Protein AF-R1GQM4-F1 (afdb_monomer)

pLDDT: mean 72.22, std 26.51, range [24.42, 98.62]

Organism: Botryosphaeria parva (strain UCR-NP2) (NCBI:txid1287680)

Solvent-accessible surface area (backbone atoms only — not comparable to full-atom values): 19577 Å² total; per-residue (Å²): 130,85,81,72,46,29,23,36,36,40,43,43,37,25,52,45,23,59,50,38,51,54,52,40,49,73,73,59,28,43,80,68,30,36,36,31,66,39,71,55,63,84,90,75,61,77,98,76,75,74,99,62,80,80,60,66,91,52,91,77,51,56,46,70,62,45,87,55,46,73,54,46,30,69,76,55,72,33,57,68,46,76,34,52,49,47,60,44,83,70,74,84,57,58,75,77,80,81,85,86,71,94,72,85,84,76,90,82,80,81,92,74,80,88,71,85,75,84,68,75,81,77,75,88,75,79,86,84,83,90,82,89,82,86,90,82,87,92,80,92,89,86,85,84,90,84,89,79,88,84,84,85,82,91,86,87,81,81,91,78,85,88,81,89,72,83,81,82,78,85,70,95,57,56,39,36,67,61,36,50,53,66,44,51,51,54,50,39,72,78,38,75,75,53,44,26,37,35,37,31,45,37,78,52,50,44,52,46,44,51,53,40,52,53,21,61,78,68,71,30,46,67,41,56,84,34,48,48,49,64,78,37,89,91,52,44,84,68,44,68,39,50,54,37,38,70,52,52,39,36,21,27,26,74,46,66,68,35,99,58,54,60,78,87,51,52,71,36,45,55,35,38,70,71,45,43,54,50,38,44,56,22,23,76,74,72,42,65,87,52,30,67,77,23,72,76,53,34,39,42,36,38,52,80,49,52,67,72,79,67,84,129

Secondary structure (DSSP, 8-state):
-PPPPEEEEE--SSHHHHHHHHHHHHTT-EEEEEEEEEPPPGGGS-TTS-S--S----SSS--TTGGGTTHHHHHHT--EEEEE--SB-----SS--------PPP--------------PPP----------------------------------PPPPP----------PPBGGGGHHHHHHHHHHH-TT--EEE---SS-HHHHHHHHHHHHHHTPEEE-TTTTGGGSTT--TTHHHHHHHHTT-EEEEEEE-STT--GGGTTSBTTSHHHHHHHHHHHHHH--TTGGGTTTSSEEEEEEE-S-SS--

Mean predicted aligned error: 14.3 Å

InterPro domains:
  IPR002761 Diphthamide synthase domain [cd01994] (6-307)
  IPR014729 Rossmann-like alpha/beta/alpha sandwich fold [G3DSA:3.40.50.620] (1-228)
  IPR030662 Diphthine--ammonia ligase/Uncharacterised protein MJ0570 [PTHR12196] (6-307)
  IPR060003 Diphthamide synthase, N-terminal domain [PF01902] (175-220)

Foldseek 3Di:
DDDAAAEEQEDAQFDLSVVLLVLSVVVVHADAAYEYEEADDPVPDDPPPDPPPQDDPAPQHDHPPSVCVVVVCVQQVHYYFYFYQWFEAPDPDLADDDPDDDDDDDDDDDDDDPDPPPPARDAPPLPDDDDDDDDDDDDDDDDDDDDDDDDDDDDDDDDDDDDDDPPPPDDPTDHSLVRVQVRVVVVCVVVVRHAAYEGSDADRSPNQNSVVVSSVVVNHHYHDPNHVVCVGPVNDPPVSLLSCVSQPWFKFWDDADWPQDDPVRGRDRLSPPVNLVSQVVSCVVTNDPCSSVCNVVRTGIGTPDGDHSDDD

Structure (mmCIF, N/CA/C/O backbone):
data_AF-R1GQM4-F1
#
_entry.id   AF-R1GQM4-F1
#
loop_
_atom_site.group_PDB
_atom_site.id
_atom_site.type_symbol
_atom_site.label_atom_id
_atom_site.label_alt_id
_atom_site.label_comp_id
_atom_site.label_asym_id
_atom_site.label_entity_id
_atom_site.label_seq_id
_atom_site.pdbx_PDB_ins_code
_atom_site.Cartn_x
_atom_site.Cartn_y
_atom_site.Cartn_z
_atom_site.occupancy
_atom_site.B_iso_or_equiv
_atom_site.auth_seq_id
_atom_site.auth_comp_id
_atom_site.auth_asym_id
_atom_site.auth_atom_id
_atom_site.pdbx_PDB_model_num
ATOM 1 N N . MET A 1 1 ? 4.275 -11.910 23.546 1.00 46.44 1 MET A N 1
ATOM 2 C CA . MET A 1 1 ? 3.465 -12.021 22.315 1.00 46.44 1 MET A CA 1
ATOM 3 C C . MET A 1 1 ? 3.086 -10.612 21.907 1.00 46.44 1 MET A C 1
ATOM 5 O O . MET A 1 1 ? 2.692 -9.864 22.793 1.00 46.44 1 MET A O 1
ATOM 9 N N . SER A 1 2 ? 3.286 -10.228 20.644 1.00 62.12 2 SER A N 1
ATOM 10 C CA . SER A 1 2 ? 2.839 -8.911 20.165 1.00 62.12 2 SER A CA 1
ATOM 11 C C . SER A 1 2 ? 1.321 -8.816 20.320 1.00 62.12 2 SER A C 1
ATOM 13 O O . SER A 1 2 ? 0.624 -9.803 20.064 1.00 62.12 2 SER A O 1
ATOM 15 N N . SER A 1 3 ? 0.811 -7.685 20.804 1.00 85.56 3 SER A N 1
ATOM 16 C CA . SER A 1 3 ? -0.629 -7.472 20.901 1.00 85.56 3 SER A CA 1
ATOM 17 C C . SER A 1 3 ? -1.233 -7.449 19.499 1.00 85.56 3 SER A C 1
ATOM 19 O O . SER A 1 3 ? -0.690 -6.882 18.552 1.00 85.56 3 SER A O 1
ATOM 21 N N . LYS A 1 4 ? -2.376 -8.109 19.354 1.00 95.25 4 LYS A N 1
ATOM 22 C CA . LYS A 1 4 ? -3.125 -8.129 18.105 1.00 95.25 4 LYS A CA 1
ATOM 23 C C . LYS A 1 4 ? -3.715 -6.741 17.835 1.00 95.25 4 LYS A C 1
ATOM 25 O O . LYS A 1 4 ? -4.531 -6.268 18.621 1.00 95.25 4 LYS A O 1
ATOM 30 N N . LEU A 1 5 ? -3.309 -6.106 16.737 1.00 97.75 5 LEU A N 1
ATOM 31 C CA . LEU A 1 5 ? -3.829 -4.812 16.297 1.00 97.75 5 LEU A CA 1
ATOM 32 C C . LEU A 1 5 ? -5.073 -4.979 15.416 1.00 97.75 5 LEU A C 1
ATOM 34 O O . LEU A 1 5 ? -5.266 -6.023 14.785 1.00 97.75 5 LEU A O 1
ATOM 38 N N . GLN A 1 6 ? -5.899 -3.936 15.394 1.00 98.06 6 GLN A N 1
ATOM 39 C CA . GLN A 1 6 ? -7.052 -3.772 14.513 1.00 98.06 6 GLN A CA 1
ATOM 40 C C . GLN A 1 6 ? -6.702 -2.651 13.529 1.00 98.06 6 GLN A C 1
ATOM 42 O O . GLN A 1 6 ? -6.612 -1.480 13.902 1.00 98.06 6 GLN A O 1
ATOM 47 N N . VAL A 1 7 ? -6.411 -3.037 12.293 1.00 98.56 7 VAL A N 1
ATOM 48 C CA . VAL A 1 7 ? -5.658 -2.233 11.332 1.00 98.56 7 VAL A CA 1
ATOM 49 C C . VAL A 1 7 ? -6.581 -1.659 10.264 1.00 98.56 7 VAL A C 1
ATOM 51 O O . VAL A 1 7 ? -7.387 -2.376 9.672 1.00 98.56 7 VAL A O 1
ATOM 54 N N . ILE A 1 8 ? -6.418 -0.373 9.980 1.00 98.62 8 ILE A N 1
ATOM 55 C CA . ILE A 1 8 ? -6.959 0.293 8.797 1.00 98.62 8 ILE A CA 1
ATOM 56 C C . ILE A 1 8 ? -5.893 0.207 7.701 1.00 98.62 8 ILE A C 1
ATOM 58 O O . ILE A 1 8 ? -4.772 0.675 7.898 1.00 98.62 8 ILE A O 1
ATOM 62 N N . ALA A 1 9 ? -6.209 -0.390 6.555 1.00 97.75 9 ALA A N 1
ATOM 63 C CA . ALA A 1 9 ? -5.264 -0.476 5.446 1.00 97.75 9 ALA A CA 1
ATOM 64 C C . ALA A 1 9 ? -5.428 0.707 4.492 1.00 97.75 9 ALA A C 1
ATOM 66 O O . ALA A 1 9 ? -6.487 0.858 3.880 1.00 97.75 9 ALA A O 1
ATOM 67 N N . LEU A 1 10 ? -4.384 1.530 4.346 1.00 96.75 10 LEU A N 1
ATOM 68 C CA . LEU A 1 10 ? -4.332 2.538 3.290 1.00 96.75 10 LEU A CA 1
ATOM 69 C C . LEU A 1 10 ? -4.036 1.850 1.962 1.00 96.75 10 LEU A C 1
ATOM 71 O O . LEU A 1 10 ? -2.957 1.284 1.781 1.00 96.75 10 LEU A O 1
ATOM 75 N N . ILE A 1 11 ? -4.999 1.899 1.045 1.00 94.50 11 ILE A N 1
ATOM 76 C CA . ILE A 1 11 ? -4.901 1.258 -0.264 1.00 94.50 11 ILE A CA 1
ATOM 77 C C . ILE A 1 11 ? -4.883 2.277 -1.397 1.00 94.50 11 ILE A C 1
ATOM 79 O O . ILE A 1 11 ? -5.626 3.261 -1.386 1.00 94.50 11 ILE A O 1
ATOM 83 N N . SER A 1 12 ? -4.040 2.013 -2.393 1.00 91.69 12 SER A N 1
ATOM 84 C CA . SER A 1 12 ? -3.936 2.826 -3.607 1.00 91.69 12 SER A CA 1
ATOM 85 C C . SER A 1 12 ? -4.600 2.170 -4.815 1.00 91.69 12 SER A C 1
ATOM 87 O O . SER A 1 12 ? -5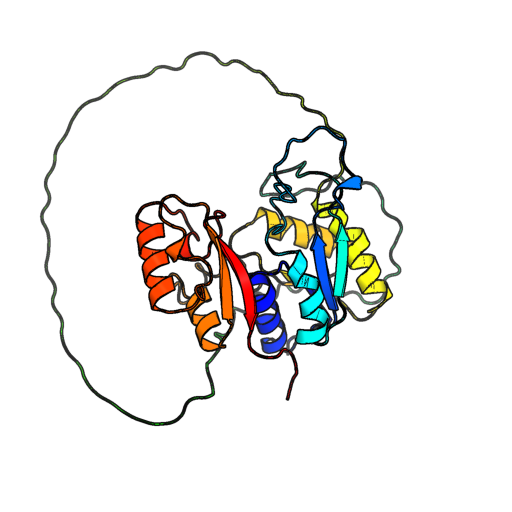.102 2.866 -5.688 1.00 91.69 12 SER A O 1
ATOM 89 N N . GLY A 1 13 ? -4.616 0.836 -4.883 1.00 89.94 13 GLY A N 1
ATOM 90 C CA . GLY A 1 13 ? -4.788 0.158 -6.171 1.00 89.9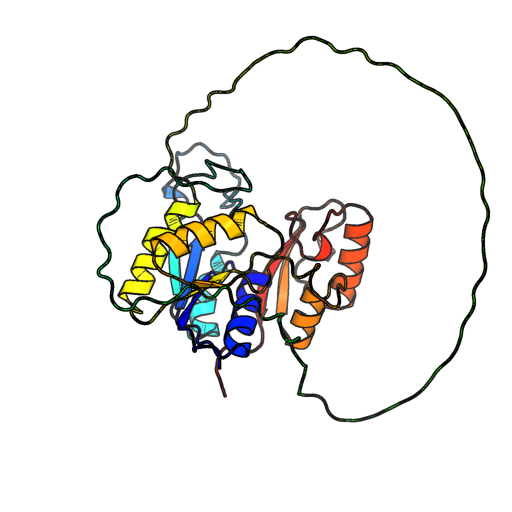4 13 GLY A CA 1
ATOM 91 C C . GLY A 1 13 ? -3.654 -0.791 -6.489 1.00 89.94 13 GLY A C 1
ATOM 92 O O . GLY A 1 13 ? -3.890 -1.886 -6.994 1.00 89.94 13 GLY A O 1
ATOM 93 N N . GLY A 1 14 ? -2.436 -0.355 -6.184 1.00 92.56 14 GLY A N 1
ATOM 94 C CA . GLY A 1 14 ? -1.213 -0.991 -6.639 1.00 92.56 14 GLY A CA 1
ATOM 95 C C . GLY A 1 14 ? -0.700 -2.115 -5.753 1.00 92.56 14 GLY A C 1
ATOM 96 O O . GLY A 1 14 ? -1.178 -2.356 -4.639 1.00 92.56 14 GLY A O 1
ATOM 97 N N . LYS A 1 15 ? 0.335 -2.779 -6.276 1.00 93.62 15 LYS A N 1
ATOM 98 C CA . LYS A 1 15 ? 0.981 -3.962 -5.700 1.00 93.62 15 LYS A CA 1
ATOM 99 C C . LYS A 1 15 ? 1.357 -3.792 -4.225 1.00 93.62 15 LYS A C 1
ATOM 101 O O . LYS A 1 15 ? 1.175 -4.724 -3.448 1.00 93.62 15 LYS A O 1
ATOM 106 N N . ASP A 1 16 ? 1.861 -2.629 -3.824 1.00 94.06 16 ASP A N 1
ATOM 107 C CA . ASP A 1 16 ? 2.495 -2.465 -2.511 1.00 94.06 16 ASP A CA 1
ATOM 108 C C . ASP A 1 16 ? 1.464 -2.323 -1.406 1.00 94.06 16 ASP A C 1
ATOM 110 O O . ASP A 1 16 ? 1.560 -2.954 -0.354 1.00 94.06 16 ASP A O 1
ATOM 114 N N . SER A 1 17 ? 0.431 -1.526 -1.670 1.00 93.25 17 SER A N 1
ATOM 115 C CA . SER A 1 17 ? -0.621 -1.282 -0.693 1.00 93.25 17 SER A CA 1
ATOM 116 C C . SER A 1 17 ? -1.386 -2.565 -0.347 1.00 93.25 17 SER A C 1
ATOM 118 O O . SER A 1 17 ? -1.620 -2.831 0.833 1.00 93.25 17 SER A O 1
ATOM 120 N N . LEU A 1 18 ? -1.661 -3.428 -1.334 1.00 93.88 18 LEU A N 1
ATOM 121 C CA . LEU A 1 18 ? -2.278 -4.738 -1.102 1.00 93.88 18 LEU A CA 1
ATOM 122 C C . LEU A 1 18 ? -1.303 -5.737 -0.466 1.00 93.88 18 LEU A C 1
ATOM 124 O O . LEU A 1 18 ? -1.691 -6.475 0.438 1.00 93.88 18 LEU A O 1
ATOM 128 N N . PHE A 1 19 ? -0.024 -5.721 -0.841 1.00 95.19 19 PHE A N 1
ATOM 129 C CA . PHE A 1 19 ? 0.967 -6.588 -0.204 1.00 95.19 19 PHE A CA 1
ATOM 130 C C . PHE A 1 19 ? 1.177 -6.232 1.282 1.00 95.19 19 PHE A C 1
ATOM 132 O O . PHE A 1 19 ? 1.381 -7.116 2.117 1.00 95.19 19 PHE A O 1
ATOM 139 N N . SER A 1 20 ? 1.033 -4.952 1.656 1.00 95.25 20 SER A N 1
ATOM 140 C CA . SER A 1 20 ? 1.102 -4.503 3.056 1.00 95.25 20 SER A CA 1
ATOM 141 C C . SER A 1 20 ? 0.030 -5.155 3.950 1.00 95.25 20 SER A C 1
ATOM 143 O O . SER A 1 20 ? 0.314 -5.493 5.102 1.00 95.25 20 SER A O 1
ATOM 145 N N . ILE A 1 21 ? -1.162 -5.443 3.404 1.00 95.12 21 ILE A N 1
ATOM 146 C CA . ILE A 1 21 ? -2.243 -6.163 4.101 1.00 95.12 21 ILE A CA 1
ATOM 147 C C . ILE A 1 21 ? -1.783 -7.573 4.481 1.00 95.12 21 ILE A C 1
ATOM 149 O O . ILE A 1 21 ? -2.021 -8.028 5.603 1.00 95.12 21 ILE A O 1
ATOM 153 N N . LEU A 1 22 ? -1.070 -8.263 3.587 1.00 93.75 22 LEU A N 1
ATOM 154 C CA . LEU A 1 22 ? -0.563 -9.612 3.850 1.00 93.75 22 LEU A CA 1
ATOM 155 C C . LEU A 1 22 ? 0.456 -9.619 4.990 1.00 93.75 22 LEU A C 1
ATOM 157 O O . LEU A 1 22 ? 0.451 -10.531 5.821 1.00 93.75 22 LEU A O 1
ATOM 161 N N . HIS A 1 23 ? 1.278 -8.572 5.096 1.00 93.94 23 HIS A N 1
ATOM 162 C CA . HIS A 1 23 ? 2.162 -8.393 6.245 1.00 93.94 23 HIS A CA 1
ATOM 163 C C . HIS A 1 23 ? 1.385 -8.185 7.553 1.00 93.94 23 HIS A C 1
ATOM 165 O O . HIS A 1 23 ? 1.766 -8.777 8.566 1.00 93.94 23 HIS A O 1
ATOM 171 N N . CYS A 1 24 ? 0.284 -7.425 7.558 1.00 95.56 24 CYS A N 1
ATOM 172 C CA . CYS A 1 24 ? -0.579 -7.302 8.740 1.00 95.56 24 CYS A CA 1
ATOM 173 C C . CYS A 1 24 ? -1.130 -8.664 9.181 1.00 95.56 24 CYS A C 1
ATOM 175 O O . CYS A 1 24 ? -0.988 -9.041 10.347 1.00 95.56 24 CYS A O 1
ATOM 177 N N . LEU A 1 25 ? -1.706 -9.425 8.243 1.00 93.75 25 LEU A N 1
ATOM 178 C CA . LEU A 1 25 ? -2.296 -10.738 8.521 1.00 93.75 25 LEU A CA 1
ATOM 179 C C . LEU A 1 25 ? -1.256 -11.720 9.061 1.00 93.75 25 LEU A C 1
ATOM 181 O O . LEU A 1 25 ? -1.491 -12.408 10.057 1.00 93.75 25 LEU A O 1
ATOM 185 N N . LYS A 1 26 ? -0.074 -11.743 8.446 1.00 92.44 26 LYS A N 1
ATOM 186 C CA . LYS A 1 26 ? 1.027 -12.610 8.853 1.00 92.44 26 LYS A CA 1
ATOM 187 C C . LYS A 1 26 ? 1.573 -12.292 10.244 1.00 92.44 26 LYS A C 1
ATOM 189 O O . LYS A 1 26 ? 1.966 -13.204 10.967 1.00 92.44 26 LYS A O 1
ATOM 194 N N . ASN A 1 27 ? 1.584 -11.019 10.635 1.00 94.56 27 ASN A N 1
ATOM 195 C CA . ASN A 1 27 ? 1.964 -10.604 11.987 1.00 94.56 27 ASN A CA 1
ATOM 196 C C . ASN A 1 27 ? 0.830 -10.797 13.013 1.00 94.56 27 ASN A C 1
ATOM 198 O O . ASN A 1 27 ? 0.953 -10.396 14.170 1.00 94.56 27 ASN A O 1
ATOM 202 N N . GLY A 1 28 ? -0.264 -11.456 12.616 1.00 95.06 28 GLY A N 1
ATOM 203 C CA . GLY A 1 28 ? -1.367 -11.831 13.493 1.00 95.06 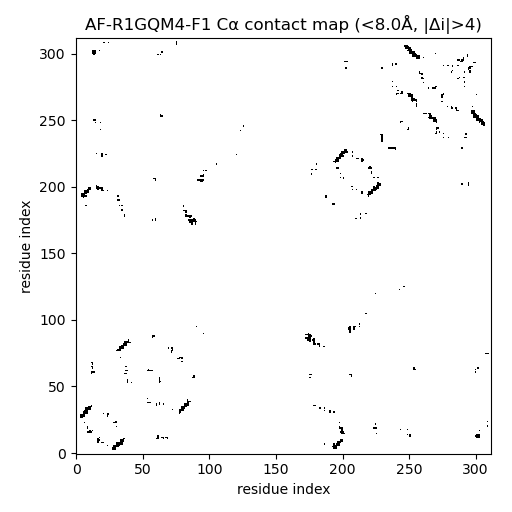28 GLY A CA 1
ATOM 204 C C . GLY A 1 28 ? -2.363 -10.706 13.757 1.00 95.06 28 GLY A C 1
ATOM 205 O O . GLY A 1 28 ? -3.250 -10.887 14.591 1.00 95.06 28 GLY A O 1
ATOM 206 N N . HIS A 1 29 ? -2.244 -9.571 13.070 1.00 96.56 29 HIS A N 1
ATOM 207 C CA . HIS A 1 29 ? -3.193 -8.464 13.157 1.00 96.56 29 HIS A CA 1
ATOM 208 C C . HIS A 1 29 ? -4.457 -8.763 12.335 1.00 96.56 29 HIS A C 1
ATOM 210 O O . HIS A 1 29 ? -4.456 -9.644 11.471 1.00 96.56 29 HIS A O 1
ATOM 216 N N . ASP A 1 30 ? -5.552 -8.061 12.624 1.00 96.25 30 ASP A N 1
ATOM 217 C CA . ASP A 1 30 ? -6.745 -8.085 11.773 1.00 96.25 30 ASP A CA 1
ATOM 218 C C . ASP A 1 30 ? -6.840 -6.768 11.016 1.00 96.25 30 ASP A C 1
ATOM 220 O O . ASP A 1 30 ? -6.697 -5.704 11.615 1.00 96.25 30 ASP A O 1
ATOM 224 N N . VAL A 1 31 ? -7.115 -6.834 9.717 1.00 97.31 31 VAL A N 1
ATOM 225 C CA . VAL A 1 31 ? -7.488 -5.651 8.940 1.00 97.31 31 VAL A CA 1
ATOM 226 C C . VAL A 1 31 ? -8.999 -5.497 9.035 1.00 97.31 31 VAL A C 1
ATOM 228 O O . VAL A 1 31 ? -9.727 -6.446 8.760 1.00 97.31 31 VAL A O 1
ATOM 231 N N . VAL A 1 32 ? -9.464 -4.329 9.478 1.00 97.69 32 VAL A N 1
ATOM 232 C CA . VAL A 1 32 ? -10.886 -4.078 9.775 1.00 97.69 32 VAL A CA 1
ATOM 233 C C . VAL A 1 32 ? -11.569 -3.181 8.752 1.00 97.69 32 VAL A C 1
ATOM 235 O O . VAL A 1 32 ? -12.792 -3.208 8.648 1.00 97.69 32 VAL A O 1
ATOM 238 N N . ALA A 1 33 ? -10.793 -2.393 8.010 1.00 98.31 33 ALA A N 1
ATOM 239 C CA . ALA A 1 33 ? -11.291 -1.464 7.007 1.00 98.31 33 ALA A CA 1
ATOM 240 C C . ALA A 1 33 ? -10.207 -1.137 5.977 1.00 98.31 33 ALA A C 1
ATOM 242 O O . ALA A 1 33 ? -9.011 -1.150 6.283 1.00 98.31 33 ALA A O 1
ATOM 243 N N . LEU A 1 34 ? -10.653 -0.792 4.774 1.00 98.00 34 LEU A N 1
ATOM 244 C CA . LEU A 1 34 ? -9.841 -0.212 3.714 1.00 98.00 34 LEU A CA 1
ATOM 245 C C . LEU A 1 34 ? -10.080 1.298 3.686 1.00 98.00 34 LEU A C 1
ATOM 247 O O . LEU A 1 34 ? -11.212 1.762 3.826 1.00 98.00 34 LEU A O 1
ATOM 251 N N . ALA A 1 35 ? -9.023 2.069 3.478 1.00 97.44 35 ALA A N 1
ATOM 252 C CA . ALA A 1 35 ? -9.079 3.518 3.380 1.00 97.44 35 ALA A CA 1
ATOM 253 C C . ALA A 1 35 ? -8.309 3.978 2.136 1.00 97.44 35 ALA A C 1
ATOM 255 O O . ALA A 1 35 ? -7.194 3.529 1.888 1.00 97.44 35 ALA A O 1
ATOM 256 N N . ASN A 1 36 ? -8.909 4.857 1.338 1.00 95.31 36 ASN A N 1
ATOM 257 C CA . ASN A 1 36 ? -8.334 5.331 0.082 1.00 95.31 36 ASN A CA 1
ATOM 258 C C . ASN A 1 36 ? -8.583 6.833 -0.100 1.00 95.31 36 ASN A C 1
ATOM 260 O O . ASN A 1 36 ? -9.714 7.302 0.056 1.00 95.31 36 ASN A O 1
ATOM 264 N N . LEU A 1 37 ? -7.536 7.571 -0.467 1.00 91.38 37 LEU A N 1
ATOM 265 C CA . LEU A 1 37 ? -7.679 8.910 -1.029 1.00 91.38 37 LEU A CA 1
ATOM 266 C C . LEU A 1 37 ? -7.768 8.825 -2.556 1.00 91.38 37 LEU A C 1
ATOM 268 O O . LEU A 1 37 ? -7.124 7.973 -3.166 1.00 91.38 37 LEU A O 1
ATOM 272 N N . HIS A 1 38 ? -8.600 9.667 -3.165 1.00 87.75 38 HIS A N 1
ATOM 273 C CA . HIS A 1 38 ? -8.816 9.674 -4.615 1.00 87.75 38 HIS A CA 1
ATOM 274 C C . HIS A 1 38 ? -8.913 11.097 -5.172 1.00 87.75 38 HIS A C 1
ATOM 276 O O . HIS A 1 38 ? -9.242 12.010 -4.414 1.00 87.75 38 HIS A O 1
ATOM 282 N N . PRO A 1 39 ? -8.687 11.303 -6.481 1.00 82.75 39 PRO A N 1
ATOM 283 C CA . PRO A 1 39 ? -8.922 12.597 -7.108 1.00 82.75 39 PRO A CA 1
ATOM 284 C C . PRO A 1 39 ? -10.357 13.095 -6.855 1.00 82.75 39 PRO A C 1
ATOM 286 O O . PRO A 1 39 ? -11.295 12.283 -6.818 1.00 82.75 39 PRO A O 1
ATOM 289 N N . PRO A 1 40 ? -10.557 14.403 -6.639 1.00 77.81 40 PRO A N 1
ATOM 290 C CA . PRO A 1 40 ? -11.880 14.985 -6.548 1.00 77.81 40 PRO A CA 1
ATOM 291 C C . PRO A 1 40 ? -12.599 14.872 -7.911 1.00 77.81 40 PRO A C 1
ATOM 293 O O . PRO A 1 40 ? -11.942 14.743 -8.944 1.00 77.81 40 PRO A O 1
ATOM 296 N N . PRO A 1 41 ? -13.945 14.882 -7.945 1.00 69.19 41 PRO A N 1
ATOM 297 C CA . PRO A 1 41 ? -14.690 14.791 -9.198 1.00 69.19 41 PRO A CA 1
ATOM 298 C C . PRO A 1 41 ? -14.331 15.937 -10.162 1.00 69.19 41 PRO A C 1
ATOM 300 O O . PRO A 1 41 ? -14.108 17.057 -9.691 1.00 69.19 41 PRO A O 1
ATOM 303 N N . PRO A 1 42 ? -14.356 15.712 -11.487 1.00 59.22 42 PRO A N 1
ATOM 304 C CA . PRO A 1 42 ? -13.959 16.707 -12.491 1.00 59.22 42 PRO A CA 1
ATOM 305 C C . PRO A 1 42 ? -14.712 18.048 -12.382 1.00 59.22 42 PRO A C 1
ATOM 307 O O . PRO A 1 42 ? -14.146 19.096 -12.671 1.00 59.22 42 PRO A O 1
ATOM 310 N N . ASP A 1 43 ? -15.938 18.053 -11.850 1.00 59.53 43 ASP A N 1
ATOM 311 C CA . ASP A 1 43 ? -16.760 19.264 -11.680 1.00 59.53 43 ASP A CA 1
ATOM 312 C C . ASP A 1 43 ? -16.395 20.131 -10.452 1.00 59.53 43 ASP A C 1
ATOM 314 O O . ASP A 1 43 ? -17.114 21.074 -10.119 1.00 59.53 43 ASP A O 1
ATOM 318 N N . SER A 1 44 ? -15.316 19.810 -9.731 1.00 57.22 44 SER A N 1
ATOM 319 C CA . SER A 1 44 ? -14.932 20.496 -8.483 1.00 57.22 44 SER A CA 1
ATOM 320 C C . SER A 1 44 ? -13.653 21.345 -8.564 1.00 57.22 44 SER A C 1
ATOM 322 O O . SER A 1 44 ? -13.247 21.919 -7.552 1.00 57.22 44 SER A O 1
ATOM 324 N N . GLY A 1 45 ? -13.054 21.481 -9.754 1.00 50.12 45 GLY A N 1
ATOM 325 C CA . GLY A 1 45 ? -11.913 22.366 -10.033 1.00 50.12 45 GLY A CA 1
ATOM 326 C C . GLY A 1 45 ? -12.278 23.571 -10.919 1.00 50.12 45 GLY A C 1
ATOM 327 O O . GLY A 1 45 ? -13.321 23.562 -11.573 1.00 50.12 45 GLY A O 1
ATOM 328 N N . PRO A 1 46 ? -11.460 24.643 -10.945 1.00 45.41 46 PRO A N 1
ATOM 329 C CA . PRO A 1 46 ? -11.672 25.760 -11.862 1.00 45.41 46 PRO A CA 1
ATOM 330 C C . PRO A 1 46 ? -11.553 25.308 -13.335 1.00 45.41 46 PRO A C 1
ATOM 332 O O . PRO A 1 46 ? -10.758 24.413 -13.621 1.00 45.41 46 PRO A O 1
ATOM 335 N N . PRO A 1 47 ? -12.289 25.924 -14.284 1.00 41.88 47 PRO A N 1
ATOM 336 C CA . PRO A 1 47 ? -12.534 25.368 -15.624 1.00 41.88 47 PRO A CA 1
ATOM 337 C C . PRO A 1 47 ? -11.351 25.405 -16.611 1.00 41.88 47 PRO A C 1
ATOM 339 O O . PRO A 1 47 ? -11.592 25.341 -17.811 1.00 41.88 47 PRO A O 1
ATOM 342 N N . ASP A 1 48 ? -10.105 25.572 -16.156 1.00 40.69 48 ASP A N 1
ATOM 343 C CA . ASP A 1 48 ? -9.003 26.008 -17.034 1.00 40.69 48 ASP A CA 1
ATOM 344 C C . ASP A 1 48 ? -7.654 25.300 -16.798 1.00 40.69 48 ASP A C 1
ATOM 346 O O . ASP A 1 48 ? -6.590 25.841 -17.089 1.00 40.69 48 ASP A O 1
ATOM 350 N N . ALA A 1 49 ? -7.676 24.065 -16.287 1.00 43.56 49 ALA A N 1
ATOM 351 C CA . ALA A 1 49 ? -6.558 23.140 -16.469 1.00 43.56 49 ALA A CA 1
ATOM 352 C C . ALA A 1 49 ? -6.910 22.245 -17.661 1.00 43.56 49 ALA A C 1
ATOM 354 O O . ALA A 1 49 ? -7.829 21.433 -17.579 1.00 43.56 49 ALA A O 1
ATOM 355 N N . GLY A 1 50 ? -6.255 22.491 -18.796 1.00 37.22 50 GLY A N 1
ATOM 356 C CA . GLY A 1 50 ? -6.522 21.806 -20.055 1.00 37.22 50 GLY A CA 1
ATOM 357 C C . GLY A 1 50 ? -6.529 20.280 -19.936 1.00 37.22 50 GLY A C 1
ATOM 358 O O . GLY A 1 50 ? -5.862 19.716 -19.081 1.00 37.22 50 GLY A O 1
ATOM 359 N N . ASP A 1 51 ? -7.315 19.677 -20.826 1.00 39.38 51 ASP A N 1
ATOM 360 C CA . ASP A 1 51 ? -7.434 18.274 -21.251 1.00 39.38 51 ASP A CA 1
ATOM 361 C C . ASP A 1 51 ? -6.221 17.342 -20.983 1.00 39.38 51 ASP A C 1
ATOM 363 O O . ASP A 1 51 ? -5.600 16.815 -21.900 1.00 39.38 51 ASP A O 1
ATOM 367 N N . GLU A 1 52 ? -5.896 17.105 -19.714 1.00 41.22 52 GLU A N 1
ATOM 368 C CA . GLU A 1 52 ? -5.083 15.996 -19.211 1.00 41.22 52 GLU A CA 1
ATOM 369 C C . GLU A 1 52 ? -5.930 15.303 -18.134 1.00 41.22 52 GLU A C 1
ATOM 371 O O . GLU A 1 52 ? -5.942 15.679 -16.964 1.00 41.22 52 GLU A O 1
ATOM 376 N N . GLY A 1 53 ? -6.769 14.363 -18.581 1.00 43.16 53 GLY A N 1
ATOM 377 C CA . GLY A 1 53 ? -7.826 13.752 -17.775 1.00 43.16 53 GLY A CA 1
ATOM 378 C C . GLY A 1 53 ? -7.343 13.141 -16.458 1.00 43.16 53 GLY A C 1
ATOM 379 O O . GLY A 1 53 ? -6.345 12.435 -16.445 1.00 43.16 53 GLY A O 1
ATOM 380 N N . ASP A 1 54 ? -8.102 13.386 -15.385 1.00 49.88 54 ASP A N 1
ATOM 381 C CA . ASP A 1 54 ? -8.100 12.740 -14.056 1.00 49.88 54 ASP A CA 1
ATOM 382 C C . ASP A 1 54 ? -6.757 12.563 -13.297 1.00 49.88 54 ASP A C 1
ATOM 384 O O . ASP A 1 54 ? -6.769 12.171 -12.124 1.00 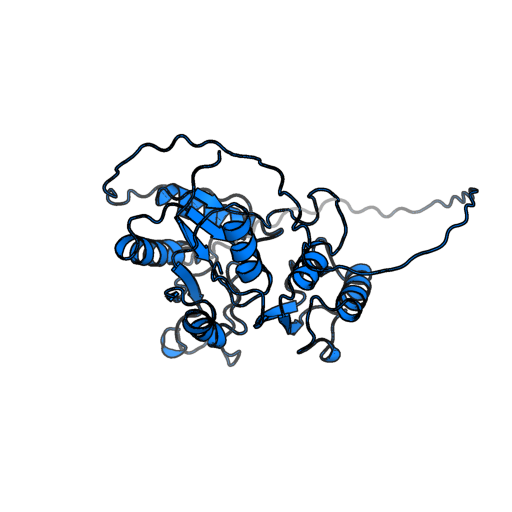49.88 54 ASP A O 1
ATOM 388 N N . ASP A 1 55 ? -5.606 12.872 -13.896 1.00 53.97 55 ASP A N 1
ATOM 389 C CA . ASP A 1 55 ? -4.268 12.728 -13.317 1.00 53.97 55 ASP A CA 1
ATOM 390 C C . ASP A 1 55 ? -3.871 14.032 -12.606 1.00 53.97 55 ASP A C 1
ATOM 392 O O . ASP A 1 55 ? -3.090 14.850 -13.089 1.00 53.97 55 ASP A O 1
ATOM 396 N N . ILE A 1 56 ? -4.399 14.227 -11.396 1.00 57.59 56 ILE A N 1
ATOM 397 C CA . ILE A 1 56 ? -3.764 15.153 -10.453 1.00 57.59 56 ILE A CA 1
ATOM 398 C C . ILE A 1 56 ? -2.374 14.601 -10.132 1.00 57.59 56 ILE A C 1
ATOM 400 O O . ILE A 1 56 ? -2.240 13.451 -9.719 1.00 57.59 56 ILE A O 1
ATOM 404 N N . ASN A 1 57 ? -1.339 15.427 -10.270 1.00 61.62 57 ASN A N 1
ATOM 405 C CA . ASN A 1 57 ? 0.023 15.087 -9.859 1.00 61.62 57 ASN A CA 1
ATOM 406 C C . ASN A 1 57 ? 0.127 15.039 -8.318 1.00 61.62 57 ASN A C 1
ATOM 408 O O . ASN A 1 57 ? 0.668 15.953 -7.698 1.00 61.62 57 ASN A O 1
ATOM 412 N N . SER A 1 58 ? -0.439 14.003 -7.690 1.00 65.00 58 SER A N 1
ATOM 413 C CA . SER A 1 58 ? -0.281 13.731 -6.257 1.00 65.00 58 SER A CA 1
ATOM 414 C C . SER A 1 58 ? 1.033 12.993 -6.020 1.00 65.00 58 SER A C 1
ATOM 416 O O . SER A 1 58 ? 1.305 11.967 -6.642 1.00 65.00 58 SER A O 1
ATOM 418 N N . PHE A 1 59 ? 1.845 13.497 -5.091 1.00 70.25 59 PHE A N 1
ATOM 419 C CA . PHE A 1 59 ? 3.058 12.804 -4.644 1.00 70.25 59 PHE A CA 1
ATOM 420 C C . PHE A 1 59 ? 2.732 11.728 -3.600 1.00 70.25 59 PHE A C 1
ATOM 422 O O . PHE A 1 59 ? 3.501 10.783 -3.387 1.00 70.25 59 PHE A O 1
ATOM 429 N N . MET A 1 60 ? 1.591 11.871 -2.924 1.00 72.38 60 MET A N 1
ATOM 430 C CA . MET A 1 60 ? 1.171 10.983 -1.855 1.00 72.38 60 MET A CA 1
ATOM 431 C C . MET A 1 60 ? 0.393 9.752 -2.348 1.00 72.38 60 MET A C 1
ATOM 433 O O . MET A 1 60 ? 0.544 8.683 -1.752 1.00 72.38 60 MET A O 1
ATOM 437 N N . TYR A 1 61 ? -0.422 9.863 -3.407 1.00 73.31 61 TYR A N 1
ATOM 438 C CA . TYR A 1 61 ? -1.330 8.785 -3.825 1.00 73.31 61 TYR A CA 1
ATOM 439 C C . TYR A 1 61 ? -1.360 8.536 -5.333 1.00 73.31 61 TYR A C 1
ATOM 441 O O . TYR A 1 61 ? -1.390 9.454 -6.144 1.00 73.31 61 TYR A O 1
ATOM 449 N N . GLN A 1 62 ? -1.465 7.256 -5.689 1.00 78.56 62 GLN A N 1
ATOM 450 C CA . GLN A 1 62 ? -1.695 6.808 -7.059 1.00 78.56 62 GLN A CA 1
ATOM 451 C C . GLN A 1 62 ? -3.070 7.285 -7.559 1.00 78.56 62 GLN A C 1
ATOM 453 O O . GLN A 1 62 ? -4.106 6.934 -6.990 1.00 78.56 62 GLN A O 1
ATOM 458 N N . THR A 1 63 ? -3.087 8.042 -8.653 1.00 71.31 63 THR A N 1
ATOM 459 C CA . THR A 1 63 ? -4.313 8.477 -9.349 1.00 71.31 63 THR A CA 1
ATOM 460 C C . THR A 1 63 ? -4.760 7.480 -10.417 1.00 71.31 63 THR A C 1
ATOM 462 O O . THR A 1 63 ? -5.957 7.289 -10.664 1.00 71.31 63 THR A O 1
ATOM 465 N N . VAL A 1 64 ? -3.796 6.772 -11.004 1.00 77.25 64 VAL A N 1
ATOM 466 C CA . VAL A 1 64 ? -4.009 5.813 -12.087 1.00 77.25 64 VAL A CA 1
ATOM 467 C C . VAL A 1 64 ? -4.717 4.567 -11.571 1.00 77.25 64 VAL A C 1
ATOM 469 O O . VAL A 1 64 ? -4.262 3.912 -10.637 1.00 77.25 64 VAL A O 1
ATOM 472 N N . GLY A 1 65 ? -5.820 4.191 -12.216 1.00 75.38 65 GLY A N 1
ATOM 473 C CA . GLY A 1 65 ? -6.578 2.997 -11.843 1.00 75.38 65 GLY A CA 1
ATOM 474 C C . GLY A 1 65 ? -7.422 3.162 -10.575 1.00 75.38 65 GLY A C 1
ATOM 475 O O . GLY A 1 65 ? -7.993 2.179 -10.111 1.00 75.38 65 GLY A O 1
ATOM 476 N N . HIS A 1 66 ? -7.582 4.378 -10.036 1.00 80.69 66 HIS A N 1
ATOM 477 C CA . HIS A 1 66 ? -8.404 4.621 -8.840 1.00 80.69 66 HIS A CA 1
ATOM 478 C C . HIS A 1 66 ? -9.875 4.179 -9.008 1.00 80.69 66 HIS A C 1
ATOM 480 O O . HIS A 1 66 ? -10.569 3.920 -8.022 1.00 80.69 66 HIS A O 1
ATOM 486 N N . SER A 1 67 ? -10.358 4.075 -10.251 1.00 84.81 67 SER A N 1
ATOM 487 C CA . SER A 1 67 ? -11.699 3.596 -10.600 1.00 84.81 67 SER A CA 1
ATOM 488 C C . SER A 1 67 ? -11.924 2.116 -10.269 1.00 84.81 67 SER A C 1
ATOM 490 O O . SER A 1 67 ? -13.072 1.713 -10.088 1.00 84.81 67 SER A O 1
ATOM 492 N N . ILE A 1 68 ? -10.857 1.316 -10.129 1.00 89.12 68 ILE A N 1
ATOM 493 C CA . ILE A 1 68 ? -10.956 -0.101 -9.747 1.00 89.12 68 ILE A CA 1
ATOM 494 C C . ILE A 1 68 ? -11.052 -0.302 -8.232 1.00 89.12 68 ILE A C 1
ATOM 496 O O . ILE A 1 68 ? -11.578 -1.315 -7.779 1.00 89.12 68 ILE A O 1
ATOM 500 N N . VAL A 1 69 ? -10.589 0.667 -7.433 1.00 92.31 69 VAL A N 1
ATOM 501 C CA . VAL A 1 69 ? -10.496 0.550 -5.968 1.00 92.31 69 VAL A CA 1
ATOM 502 C C . VAL A 1 69 ? -11.827 0.168 -5.298 1.00 92.31 69 VAL A C 1
ATOM 504 O O . VAL A 1 69 ? -11.794 -0.676 -4.401 1.00 92.31 69 VAL A O 1
ATOM 507 N N . PRO A 1 70 ? -13.004 0.683 -5.724 1.00 93.88 70 PRO A N 1
ATOM 508 C CA . PRO A 1 70 ? -14.295 0.237 -5.195 1.00 93.88 70 PRO A CA 1
ATOM 509 C C . PRO A 1 70 ? -14.554 -1.272 -5.293 1.00 93.88 70 PRO A C 1
ATOM 511 O O . PRO A 1 70 ? -15.283 -1.820 -4.471 1.00 93.88 70 PRO A O 1
ATOM 514 N N . LEU A 1 71 ? -13.947 -1.970 -6.257 1.00 93.88 71 LEU A N 1
ATOM 515 C CA . LEU A 1 71 ? -14.120 -3.416 -6.416 1.00 93.88 71 LEU A CA 1
ATOM 516 C C . LEU A 1 71 ? -13.409 -4.217 -5.314 1.00 93.88 71 LEU A C 1
ATOM 518 O O . LEU A 1 71 ? -13.813 -5.345 -5.020 1.00 93.88 71 LEU A O 1
ATOM 522 N N . TYR A 1 72 ? -12.399 -3.642 -4.649 1.00 93.50 72 TYR A N 1
ATOM 523 C CA . TYR A 1 72 ? -11.691 -4.331 -3.570 1.00 93.50 72 TYR A CA 1
ATOM 524 C C . TYR A 1 72 ? -12.525 -4.525 -2.313 1.00 93.50 72 TYR A C 1
ATOM 526 O O . TYR A 1 72 ? -12.270 -5.477 -1.584 1.00 93.50 72 TYR A O 1
ATOM 534 N N . GLU A 1 73 ? -13.535 -3.691 -2.062 1.00 94.06 73 GLU A N 1
ATOM 535 C CA . GLU A 1 73 ? -14.467 -3.921 -0.953 1.00 94.06 73 GLU A CA 1
ATOM 536 C C . GLU A 1 73 ? -15.123 -5.302 -1.071 1.00 94.06 73 GLU A C 1
ATOM 538 O O . GLU A 1 73 ? -15.175 -6.071 -0.111 1.00 94.06 73 GLU A O 1
ATOM 543 N N . GLN A 1 74 ? -15.557 -5.649 -2.284 1.00 91.31 74 GLN A N 1
ATOM 544 C CA . GLN A 1 74 ? -16.192 -6.931 -2.574 1.00 91.31 74 GLN A CA 1
ATOM 545 C C . GLN A 1 74 ? -15.171 -8.070 -2.606 1.00 91.31 74 GLN A C 1
ATOM 547 O O . GLN A 1 74 ? -15.422 -9.132 -2.033 1.00 91.31 74 GLN A O 1
ATOM 552 N N . ALA A 1 75 ? -14.016 -7.849 -3.244 1.00 92.06 75 ALA A N 1
ATOM 553 C CA . ALA A 1 75 ? -12.972 -8.865 -3.370 1.00 92.06 75 ALA A CA 1
ATOM 554 C C . ALA A 1 75 ? -12.370 -9.247 -2.008 1.00 92.06 75 ALA A C 1
ATOM 556 O O . ALA A 1 75 ? -12.177 -10.429 -1.720 1.00 92.06 75 ALA A O 1
ATOM 557 N N . LEU A 1 76 ? -12.120 -8.251 -1.154 1.00 92.19 76 LEU A N 1
ATOM 558 C CA . LEU A 1 76 ? -11.495 -8.433 0.153 1.00 92.19 76 LEU A CA 1
ATOM 559 C C . LEU A 1 76 ? -12.507 -8.612 1.292 1.00 92.19 76 LEU A C 1
ATOM 561 O O . LEU A 1 76 ? -12.126 -8.981 2.400 1.00 92.19 76 LEU A O 1
ATOM 565 N N . LYS A 1 77 ? -13.800 -8.365 1.049 1.00 93.50 77 LYS A N 1
ATOM 566 C CA . LYS A 1 77 ? -14.854 -8.417 2.079 1.00 93.50 77 LYS A CA 1
ATOM 567 C C . LYS A 1 77 ? -14.525 -7.536 3.291 1.00 93.50 77 LYS A C 1
ATOM 569 O O . LYS A 1 77 ? -14.794 -7.903 4.434 1.00 93.50 77 LYS A O 1
ATOM 574 N N . LEU A 1 78 ? -13.932 -6.376 3.022 1.00 95.00 78 LEU A N 1
ATOM 575 C CA . LEU A 1 78 ? -13.561 -5.369 4.009 1.00 95.00 78 LEU A CA 1
ATOM 576 C C . LEU A 1 78 ? -14.221 -4.043 3.629 1.00 95.00 78 LEU A C 1
ATOM 578 O O . LEU A 1 78 ? -14.116 -3.655 2.465 1.00 95.00 78 LEU A O 1
ATOM 582 N N . PRO A 1 79 ? -14.862 -3.336 4.576 1.00 97.62 79 PRO A N 1
ATOM 583 C CA . PRO A 1 79 ? -15.542 -2.084 4.277 1.00 97.62 79 PRO A CA 1
ATOM 584 C C . PRO A 1 79 ? -14.552 -1.043 3.760 1.00 97.62 79 PRO A C 1
ATOM 586 O O . PRO A 1 79 ? -13.465 -0.876 4.327 1.00 97.62 79 PRO A O 1
ATOM 589 N N . LEU A 1 80 ? -14.935 -0.340 2.695 1.00 97.62 80 LEU A N 1
ATOM 590 C CA . LEU A 1 80 ? -14.090 0.651 2.038 1.00 97.62 80 LEU A CA 1
ATOM 591 C C . LEU A 1 80 ? -14.561 2.076 2.324 1.00 97.62 80 LEU A C 1
ATOM 593 O O . LEU A 1 80 ? -15.685 2.470 2.027 1.00 97.62 80 LEU A O 1
ATOM 597 N N . TYR A 1 81 ? -13.638 2.892 2.820 1.00 97.94 81 TYR A N 1
ATOM 598 C CA . TYR A 1 81 ? -13.845 4.311 3.058 1.00 97.94 81 TYR A CA 1
ATOM 599 C C . TYR A 1 81 ? -12.990 5.114 2.086 1.00 97.94 81 TYR A C 1
ATOM 601 O O . TYR A 1 81 ? -11.773 4.944 2.009 1.00 97.94 81 TYR A O 1
ATOM 609 N N . ARG A 1 82 ? -13.633 6.012 1.340 1.00 94.75 82 ARG A N 1
ATOM 610 C CA . ARG A 1 82 ? -12.974 6.852 0.337 1.00 94.75 82 ARG A CA 1
ATOM 611 C C . ARG A 1 82 ? -13.144 8.322 0.663 1.00 94.75 82 ARG A C 1
ATOM 613 O O . ARG A 1 82 ? -14.190 8.705 1.193 1.00 94.75 82 ARG A O 1
ATOM 620 N N . GLN A 1 83 ? -12.125 9.124 0.390 1.00 92.88 83 GLN A N 1
ATOM 621 C CA . GLN A 1 83 ? -12.144 10.568 0.600 1.00 92.88 83 GLN A CA 1
ATOM 622 C C . GLN A 1 83 ? -11.445 11.267 -0.576 1.00 92.88 83 GLN A C 1
ATOM 624 O O . GLN A 1 83 ? -10.343 10.852 -0.936 1.00 92.88 83 GLN A O 1
ATOM 629 N N . PRO A 1 84 ? -12.047 12.311 -1.171 1.00 89.81 84 PRO A N 1
ATOM 630 C CA . PRO A 1 84 ? -11.369 13.096 -2.189 1.00 89.81 84 PRO A CA 1
ATOM 631 C C . PRO A 1 84 ? -10.160 13.815 -1.586 1.00 89.81 84 PRO A C 1
ATOM 633 O O . PRO A 1 84 ? -10.234 14.309 -0.456 1.00 89.81 84 PRO A O 1
ATOM 636 N N . ILE A 1 85 ? -9.070 13.879 -2.344 1.00 84.62 85 ILE A N 1
ATOM 637 C CA . ILE A 1 85 ? -7.909 14.705 -2.026 1.00 84.62 85 ILE A CA 1
ATOM 638 C C . ILE A 1 85 ? -8.329 16.160 -2.216 1.00 84.62 85 ILE A C 1
ATOM 640 O O . ILE A 1 85 ? -8.697 16.582 -3.311 1.00 84.62 85 ILE A O 1
ATOM 644 N N . LEU A 1 86 ? -8.316 16.905 -1.119 1.00 79.44 86 LEU A N 1
ATOM 645 C CA . LEU A 1 86 ? -8.465 18.350 -1.085 1.00 79.44 86 LEU A CA 1
ATOM 646 C C . LEU A 1 86 ? -7.091 18.960 -0.801 1.00 79.44 86 LEU A C 1
ATOM 648 O O . LEU A 1 86 ? -6.358 18.447 0.048 1.00 79.44 86 LEU A O 1
ATOM 652 N N . GLY A 1 87 ? -6.775 20.062 -1.481 1.00 65.44 87 GLY A N 1
ATOM 653 C CA . GLY A 1 87 ? -5.483 20.735 -1.357 1.00 65.44 87 GLY A CA 1
ATOM 654 C C . GLY A 1 87 ? -4.449 20.271 -2.385 1.00 65.44 87 GLY A C 1
ATOM 655 O O . GLY A 1 87 ? -4.772 19.561 -3.334 1.00 65.44 87 GLY A O 1
ATOM 656 N N . ALA A 1 88 ? -3.208 20.714 -2.200 1.00 60.66 88 ALA A N 1
ATOM 657 C CA . ALA A 1 88 ? -2.058 20.369 -3.037 1.00 60.66 88 ALA A CA 1
ATOM 658 C C . ALA A 1 88 ? -0.884 19.926 -2.147 1.00 60.66 88 ALA A C 1
ATOM 660 O O . ALA A 1 88 ? -0.936 20.074 -0.925 1.00 60.66 88 ALA A O 1
ATOM 661 N N . ALA A 1 89 ? 0.192 19.391 -2.727 1.00 59.94 89 ALA A N 1
ATOM 662 C CA . ALA A 1 89 ? 1.428 19.157 -1.982 1.00 59.94 89 ALA A CA 1
ATOM 663 C C . ALA A 1 89 ? 2.079 20.512 -1.635 1.00 59.94 89 ALA A C 1
ATOM 665 O O . ALA A 1 89 ? 2.782 21.099 -2.452 1.00 59.94 89 ALA A O 1
ATOM 666 N N . VAL A 1 90 ? 1.789 21.038 -0.440 1.00 59.81 90 VAL A N 1
ATOM 667 C CA . VAL A 1 90 ? 2.256 22.368 0.006 1.00 59.81 90 VAL A CA 1
ATOM 668 C C . VAL A 1 90 ? 3.653 22.294 0.608 1.00 59.81 90 VAL A C 1
ATOM 670 O O . VAL A 1 90 ? 4.485 23.161 0.362 1.00 59.81 90 VAL A O 1
ATOM 673 N N . ASN A 1 91 ? 3.928 21.253 1.391 1.00 58.31 91 ASN A N 1
ATOM 674 C CA . ASN A 1 91 ? 5.273 20.956 1.858 1.00 58.31 91 ASN A CA 1
ATOM 675 C C . ASN A 1 91 ? 5.713 19.663 1.166 1.00 58.31 91 ASN A C 1
ATOM 677 O O . ASN A 1 91 ? 5.048 18.643 1.333 1.00 58.31 91 ASN A O 1
ATOM 681 N N . THR A 1 92 ? 6.806 19.715 0.403 1.00 57.84 92 THR A N 1
ATOM 682 C CA . THR A 1 92 ? 7.422 18.576 -0.305 1.00 57.84 92 THR A CA 1
ATOM 683 C C . THR A 1 92 ? 8.688 18.054 0.388 1.00 57.84 92 THR A C 1
ATOM 685 O O . THR A 1 92 ? 9.370 17.178 -0.145 1.00 57.84 92 THR A O 1
ATOM 688 N N . ASP A 1 93 ? 9.027 18.580 1.568 1.00 53.88 93 ASP A N 1
ATOM 689 C CA . ASP A 1 93 ? 10.203 18.169 2.331 1.00 53.88 93 ASP A CA 1
ATOM 690 C C . ASP A 1 93 ? 10.054 16.742 2.868 1.00 53.88 93 ASP A C 1
ATOM 692 O O . ASP A 1 93 ? 8.962 16.269 3.201 1.00 53.88 93 ASP A O 1
ATOM 696 N N . LYS A 1 94 ? 11.192 16.046 2.980 1.00 45.91 94 LYS A N 1
ATOM 697 C CA . LYS A 1 94 ? 11.259 14.678 3.524 1.00 45.91 94 LYS A CA 1
ATOM 698 C C . LYS A 1 94 ? 10.902 14.638 5.012 1.00 45.91 94 LYS A C 1
ATOM 700 O O . LYS A 1 94 ? 10.242 13.696 5.458 1.00 45.91 94 LYS A O 1
ATOM 705 N N . ASP A 1 95 ? 11.332 15.656 5.750 1.00 53.41 95 ASP A N 1
ATOM 706 C CA . ASP A 1 95 ? 11.054 15.822 7.170 1.00 53.41 95 ASP A CA 1
ATOM 707 C C . ASP A 1 95 ? 9.807 16.687 7.333 1.00 53.41 95 ASP A C 1
ATOM 709 O O . ASP A 1 95 ? 9.745 17.811 6.837 1.00 53.41 95 ASP A O 1
ATOM 713 N N . TYR A 1 96 ? 8.792 16.150 8.013 1.00 55.72 96 TYR A N 1
ATOM 714 C CA . TYR A 1 96 ? 7.530 16.855 8.202 1.00 55.72 96 TYR A CA 1
ATOM 715 C C . TYR A 1 96 ? 7.339 17.299 9.647 1.00 55.72 96 TYR A C 1
ATOM 717 O O . TYR A 1 96 ? 7.240 16.476 10.560 1.00 55.72 96 TYR A O 1
ATOM 725 N N . HIS A 1 97 ? 7.228 18.613 9.834 1.00 55.16 97 HIS A N 1
ATOM 726 C CA . HIS A 1 97 ? 6.891 19.246 11.101 1.00 55.16 97 HIS A CA 1
ATOM 727 C C . HIS A 1 97 ? 5.546 19.955 10.963 1.00 55.16 97 HIS A C 1
ATOM 729 O O . HIS A 1 97 ? 5.339 20.754 10.054 1.00 55.16 97 HIS A O 1
ATOM 735 N N . HIS A 1 98 ? 4.611 19.636 11.855 1.00 49.97 98 HIS A N 1
ATOM 736 C CA . HIS A 1 98 ? 3.305 20.282 11.886 1.00 49.97 98 HIS A CA 1
ATOM 737 C C . HIS A 1 98 ? 3.353 21.514 12.795 1.00 49.97 98 HIS A C 1
ATOM 739 O O . HIS A 1 98 ? 3.613 21.380 13.994 1.00 49.97 98 HIS A O 1
ATOM 745 N N . ASP A 1 99 ? 3.033 22.690 12.254 1.00 47.56 99 ASP A N 1
ATOM 746 C CA . ASP A 1 99 ? 2.761 23.881 13.059 1.00 47.56 99 ASP A CA 1
ATOM 747 C C . ASP A 1 99 ? 1.414 23.706 13.771 1.00 47.56 99 ASP A C 1
ATOM 749 O O . ASP A 1 99 ? 0.339 23.798 13.175 1.00 47.56 99 ASP A O 1
ATOM 753 N N . ALA A 1 100 ? 1.474 23.392 15.065 1.00 35.53 100 ALA A N 1
ATOM 754 C CA . ALA A 1 100 ? 0.316 23.038 15.872 1.00 35.53 100 ALA A CA 1
ATOM 755 C C . ALA A 1 100 ? -0.712 24.182 15.954 1.00 35.53 100 ALA A C 1
ATOM 757 O O . ALA A 1 100 ? -0.580 25.104 16.761 1.00 35.53 100 ALA A O 1
ATOM 758 N N . ARG A 1 101 ? -1.805 24.079 15.188 1.00 37.69 101 ARG A N 1
ATOM 759 C CA . ARG A 1 101 ? -3.068 24.754 15.523 1.00 37.69 101 ARG A CA 1
ATOM 760 C C . ARG A 1 101 ? -3.935 23.822 16.386 1.00 37.69 101 ARG A C 1
ATOM 762 O O . ARG A 1 101 ? -4.048 22.636 16.069 1.00 37.69 101 ARG A O 1
ATOM 769 N N . PRO A 1 102 ? -4.538 24.313 17.484 1.00 33.12 102 PRO A N 1
ATOM 770 C CA . PRO A 1 102 ? -5.262 23.470 18.433 1.00 33.12 102 PRO A CA 1
ATOM 771 C C . PRO A 1 102 ? -6.488 22.797 17.791 1.00 33.12 102 PRO A C 1
ATOM 773 O O . PRO A 1 102 ? -7.331 23.458 17.189 1.00 33.12 102 PRO A O 1
ATOM 776 N N . GLN A 1 103 ? -6.582 21.472 17.940 1.00 40.84 103 GLN A N 1
ATOM 777 C CA . GLN A 1 103 ? -7.690 20.626 17.475 1.00 40.84 103 GLN A CA 1
ATOM 778 C C . GLN A 1 103 ? -8.580 20.216 18.666 1.00 40.84 103 GLN A C 1
ATOM 780 O O . GLN A 1 103 ? -8.067 20.070 19.779 1.00 40.84 103 GLN A O 1
ATOM 785 N N . PRO A 1 104 ? -9.897 20.009 18.469 1.00 37.00 104 PRO A N 1
ATOM 786 C CA . PRO A 1 104 ? -10.794 19.584 19.541 1.00 37.00 104 PRO A CA 1
ATOM 787 C C . PRO A 1 104 ? -10.420 18.184 20.066 1.00 37.00 104 PRO A C 1
ATOM 789 O O . PRO A 1 104 ? -10.000 17.326 19.283 1.00 37.00 104 PRO A O 1
ATOM 792 N N . PRO A 1 105 ? -10.565 17.936 21.381 1.00 37.00 105 PRO A N 1
ATOM 793 C CA . PRO A 1 105 ? -10.109 16.702 22.005 1.00 37.00 105 PRO A CA 1
ATOM 794 C C . PRO A 1 105 ? -10.922 15.494 21.531 1.00 37.00 105 PRO A C 1
ATOM 796 O O . PRO A 1 105 ? -12.152 15.492 21.570 1.00 37.00 105 PRO A O 1
ATOM 799 N N . VAL A 1 106 ? -10.211 14.441 21.134 1.00 43.69 106 VAL A N 1
ATOM 800 C CA . VAL A 1 106 ? -10.752 13.086 20.979 1.00 43.69 106 VAL A CA 1
ATOM 801 C C . VAL A 1 106 ? -10.825 12.464 22.377 1.00 43.69 106 VAL A C 1
ATOM 803 O O . VAL A 1 106 ? -9.867 12.539 23.147 1.00 43.69 106 VAL A O 1
ATOM 806 N N . SER A 1 107 ? -11.968 11.880 22.738 1.00 39.41 107 SER A N 1
ATOM 807 C CA . SER A 1 107 ? -12.156 11.199 24.022 1.00 39.41 107 SER A CA 1
ATOM 808 C C . SER A 1 107 ? -11.235 9.978 24.112 1.00 39.41 107 SER A C 1
ATOM 810 O O . SER A 1 107 ? -11.457 8.979 23.431 1.00 39.41 107 SER A O 1
ATOM 812 N N . ALA A 1 108 ? -10.196 10.073 24.939 1.00 37.31 108 ALA A N 1
ATOM 813 C CA . ALA A 1 108 ? -9.209 9.022 25.137 1.00 37.31 108 ALA A CA 1
ATOM 814 C C . ALA A 1 108 ? -9.695 7.960 26.136 1.00 37.31 108 ALA A C 1
ATOM 816 O O . ALA A 1 108 ? -10.120 8.282 27.246 1.00 37.31 108 ALA A O 1
ATOM 817 N N . SER A 1 109 ? -9.518 6.685 25.788 1.00 34.75 109 SER A N 1
ATOM 818 C CA . SER A 1 109 ? -9.347 5.617 26.772 1.00 34.75 109 SER A CA 1
ATOM 819 C C . SER A 1 109 ? -8.227 4.675 26.334 1.00 34.75 109 SER A C 1
ATOM 821 O O . SER A 1 109 ? -8.211 4.239 25.187 1.00 34.75 109 SER A O 1
ATOM 823 N N . ALA A 1 110 ? -7.368 4.344 27.304 1.00 35.06 110 ALA A N 1
ATOM 824 C CA . ALA A 1 110 ? -6.193 3.466 27.278 1.00 35.06 110 ALA A CA 1
ATOM 825 C C . ALA A 1 110 ? -4.883 4.082 26.743 1.00 35.06 110 ALA A C 1
ATOM 827 O O . ALA A 1 110 ? -4.644 4.218 25.548 1.00 35.06 110 ALA A O 1
ATOM 828 N N . SER A 1 111 ? -3.984 4.384 27.683 1.00 31.48 111 SER A N 1
ATOM 829 C CA . SER A 1 111 ? -2.569 4.666 27.451 1.00 31.48 111 SER A CA 1
ATOM 830 C C . SER A 1 111 ? -1.872 3.421 26.894 1.00 31.48 111 SER A C 1
ATOM 832 O O . SER A 1 111 ? -1.647 2.454 27.627 1.00 31.48 111 SER A O 1
ATOM 834 N N . VAL A 1 112 ? -1.512 3.439 25.615 1.00 33.72 112 VAL A N 1
ATOM 835 C CA . VAL A 1 112 ? -0.622 2.433 25.031 1.00 33.72 112 VAL A CA 1
ATOM 836 C C . VAL A 1 112 ? 0.795 2.995 25.055 1.00 33.72 112 VAL A C 1
ATOM 838 O O . VAL A 1 112 ? 1.077 4.037 24.470 1.00 33.72 112 VAL A O 1
ATOM 841 N N . SER A 1 113 ? 1.683 2.322 25.785 1.00 29.31 113 SER A N 1
ATOM 842 C CA . SER A 1 113 ? 3.113 2.625 25.784 1.00 29.31 113 SER A CA 1
ATOM 843 C C . SER A 1 113 ? 3.659 2.404 24.371 1.00 29.31 113 SER A C 1
ATOM 845 O O . SER A 1 113 ? 3.508 1.315 23.815 1.00 29.31 113 SER A O 1
ATOM 847 N N . ALA A 1 114 ? 4.255 3.443 23.785 1.00 30.22 114 ALA A N 1
ATOM 848 C CA . ALA A 1 114 ? 4.916 3.387 22.490 1.00 30.22 114 ALA A CA 1
ATOM 849 C C . ALA A 1 114 ? 6.172 2.507 22.590 1.00 30.22 114 ALA A C 1
ATOM 851 O O . ALA A 1 114 ? 7.279 2.985 22.823 1.00 30.22 114 ALA A O 1
ATOM 852 N N . ALA A 1 115 ? 5.996 1.199 22.432 1.00 27.23 115 ALA A N 1
ATOM 853 C CA . ALA A 1 115 ? 7.089 0.306 22.104 1.00 27.23 115 ALA A CA 1
ATOM 854 C C . ALA A 1 115 ? 7.263 0.349 20.584 1.00 27.23 115 ALA A C 1
ATOM 856 O O . ALA A 1 115 ? 6.477 -0.243 19.846 1.00 27.23 115 ALA A O 1
ATOM 857 N N . ALA A 1 116 ? 8.295 1.049 20.117 1.00 32.66 116 ALA A N 1
ATOM 858 C CA . ALA A 1 116 ? 8.836 0.846 18.782 1.00 32.66 116 ALA A CA 1
ATOM 859 C C . ALA A 1 116 ? 9.340 -0.606 18.696 1.00 32.66 116 ALA A C 1
ATOM 861 O O . ALA A 1 116 ? 10.479 -0.908 19.048 1.00 32.66 116 ALA A O 1
ATOM 862 N N . SER A 1 117 ? 8.471 -1.541 18.309 1.00 35.28 117 SER A N 1
ATOM 863 C CA . SER A 1 117 ? 8.878 -2.917 18.054 1.00 35.28 117 SER A CA 1
ATOM 864 C C . SER A 1 117 ? 9.537 -2.974 16.682 1.00 35.28 117 SER A C 1
ATOM 866 O O . SER A 1 117 ? 8.881 -3.214 15.670 1.00 35.28 117 SER A O 1
ATOM 868 N N . SER A 1 118 ? 10.853 -2.778 16.656 1.00 36.38 118 SER A N 1
ATOM 869 C CA . SER A 1 118 ? 11.720 -3.195 15.557 1.00 36.38 118 SER A CA 1
ATOM 870 C C . SER A 1 118 ? 11.828 -4.726 15.535 1.00 36.38 118 SER A C 1
ATOM 872 O O . SER A 1 118 ? 12.888 -5.313 15.740 1.00 36.38 118 SER A O 1
ATOM 874 N N . SER A 1 119 ? 10.714 -5.426 15.317 1.00 35.44 119 SER A N 1
ATOM 875 C CA . SER A 1 119 ? 10.807 -6.829 14.926 1.00 35.44 119 SER A CA 1
ATOM 876 C C . SER A 1 119 ? 11.199 -6.863 13.454 1.00 35.44 119 SER A C 1
ATOM 878 O O . SER A 1 119 ? 10.390 -6.500 12.601 1.00 35.44 119 SER A O 1
ATOM 880 N N . ALA A 1 120 ? 12.434 -7.283 13.163 1.00 33.84 120 ALA A N 1
ATOM 881 C CA . ALA A 1 120 ? 12.853 -7.617 11.805 1.00 33.84 120 ALA A CA 1
ATOM 882 C C . ALA A 1 120 ? 11.765 -8.484 11.138 1.00 33.84 120 ALA A C 1
ATOM 884 O O . ALA A 1 120 ? 11.258 -9.411 11.788 1.00 33.84 120 ALA A O 1
ATOM 885 N N . PRO A 1 121 ? 11.366 -8.195 9.887 1.00 37.47 121 PRO A N 1
ATOM 886 C CA . PRO A 1 121 ? 10.321 -8.963 9.236 1.00 37.47 121 PRO A CA 1
ATOM 887 C C . PRO A 1 121 ? 10.785 -10.414 9.138 1.00 37.47 121 PRO A C 1
ATOM 889 O O . PRO A 1 121 ? 11.800 -10.722 8.516 1.00 37.47 121 PRO A O 1
ATOM 892 N N . ARG A 1 122 ? 10.040 -11.338 9.753 1.00 39.38 122 ARG A N 1
ATOM 893 C CA . ARG A 1 122 ? 10.164 -12.745 9.372 1.00 39.38 122 ARG A CA 1
ATOM 894 C C . ARG A 1 122 ? 9.764 -12.831 7.906 1.00 39.38 122 ARG A C 1
ATOM 896 O O . ARG A 1 122 ? 8.690 -12.346 7.549 1.00 39.38 122 ARG A O 1
ATOM 903 N N . GLN A 1 123 ? 10.620 -13.428 7.083 1.00 42.09 123 GLN A N 1
ATOM 904 C CA . GLN A 1 123 ? 10.397 -13.693 5.663 1.00 42.09 123 GLN A CA 1
ATOM 905 C C . GLN A 1 123 ? 9.097 -14.474 5.460 1.00 42.09 123 GLN A C 1
ATOM 907 O O . GLN A 1 123 ? 8.702 -15.261 6.326 1.00 42.09 123 GLN A O 1
ATOM 912 N N . VAL A 1 124 ? 8.330 -14.166 4.408 1.00 40.50 124 VAL A N 1
ATOM 913 C CA . VAL A 1 124 ? 7.162 -14.972 3.999 1.00 40.50 124 VAL A CA 1
ATOM 914 C C . VAL A 1 124 ? 7.668 -16.350 3.591 1.00 40.50 124 VAL A C 1
ATOM 916 O O . VAL A 1 124 ? 8.044 -16.567 2.450 1.00 40.50 124 VAL A O 1
ATOM 919 N N . ASP A 1 125 ? 7.748 -17.269 4.554 1.00 30.78 125 ASP A N 1
ATOM 920 C CA . ASP A 1 125 ? 8.078 -18.658 4.268 1.00 30.78 125 ASP A CA 1
ATOM 921 C C . ASP A 1 125 ? 6.917 -19.270 3.480 1.00 30.78 125 ASP A C 1
ATOM 923 O O . ASP A 1 125 ? 5.812 -19.463 3.994 1.00 30.78 125 ASP A O 1
ATOM 927 N N . ALA A 1 126 ? 7.183 -19.546 2.205 1.00 33.34 126 ALA A N 1
ATOM 928 C CA . ALA A 1 126 ? 6.324 -20.312 1.323 1.00 33.34 126 ALA A CA 1
ATOM 929 C C . ALA A 1 126 ? 6.165 -21.736 1.878 1.00 33.34 126 ALA A C 1
ATOM 931 O O . ALA A 1 126 ? 7.010 -22.605 1.669 1.00 33.34 126 ALA A O 1
ATOM 932 N N . ALA A 1 127 ? 5.071 -21.988 2.592 1.00 26.50 127 ALA A N 1
ATOM 933 C CA . ALA A 1 127 ? 4.696 -23.320 3.051 1.00 26.50 127 ALA A CA 1
ATOM 934 C C . ALA A 1 127 ? 3.430 -23.800 2.330 1.00 26.50 127 ALA A C 1
ATOM 936 O O . ALA A 1 127 ? 2.368 -23.907 2.933 1.00 26.50 127 ALA A O 1
ATOM 937 N N . ALA A 1 128 ? 3.572 -24.116 1.039 1.00 29.05 128 ALA A N 1
ATOM 938 C CA . ALA A 1 128 ? 2.716 -25.069 0.327 1.00 29.05 128 ALA A CA 1
ATOM 939 C C . ALA A 1 128 ? 3.385 -25.546 -0.978 1.00 29.05 128 ALA A C 1
ATOM 941 O O . ALA A 1 128 ? 2.931 -25.241 -2.074 1.00 29.05 128 ALA A O 1
ATOM 942 N N . ALA A 1 129 ? 4.473 -26.315 -0.876 1.00 27.66 129 ALA A N 1
ATOM 943 C CA . ALA A 1 129 ? 4.951 -27.143 -1.985 1.00 27.66 129 ALA A CA 1
ATOM 944 C C . ALA A 1 129 ? 5.674 -28.387 -1.446 1.00 27.66 129 ALA A C 1
ATOM 946 O O . ALA A 1 129 ? 6.643 -28.284 -0.695 1.00 27.66 129 ALA A O 1
ATOM 947 N N . LYS A 1 130 ? 5.209 -29.581 -1.826 1.00 25.80 130 LYS A N 1
ATOM 948 C CA . LYS A 1 130 ? 5.903 -30.854 -1.587 1.00 25.80 130 LYS A CA 1
ATOM 949 C C . LYS A 1 130 ? 5.787 -31.717 -2.845 1.00 25.80 130 LYS A C 1
ATOM 951 O O . LYS A 1 130 ? 4.703 -32.224 -3.098 1.00 25.80 130 LYS A O 1
ATOM 956 N N . LEU A 1 131 ? 6.881 -31.859 -3.605 1.00 25.28 131 LEU A N 1
ATOM 957 C CA . LEU A 1 131 ? 7.577 -33.128 -3.917 1.00 25.28 131 LEU A CA 1
ATOM 958 C C . LEU A 1 131 ? 8.642 -32.943 -5.029 1.00 25.28 131 LEU A C 1
ATOM 960 O O . LEU A 1 131 ? 8.288 -32.595 -6.146 1.00 25.28 131 LEU A O 1
ATOM 964 N N . THR A 1 132 ? 9.903 -33.276 -4.679 1.00 27.06 132 THR A N 1
ATOM 965 C CA . THR A 1 132 ? 10.979 -33.961 -5.466 1.00 27.06 132 THR A CA 1
ATOM 966 C C . THR A 1 132 ? 11.437 -33.360 -6.809 1.00 27.06 132 THR A C 1
ATOM 968 O O . THR A 1 132 ? 10.609 -33.051 -7.644 1.00 27.06 132 THR A O 1
ATOM 971 N N . SER A 1 133 ? 12.719 -33.245 -7.191 1.00 26.66 133 SER A N 1
ATOM 972 C CA . SER A 1 133 ? 14.030 -33.803 -6.772 1.00 26.66 133 SER A CA 1
ATOM 973 C C . SER A 1 133 ? 15.115 -33.121 -7.655 1.00 26.66 133 SER A C 1
ATOM 975 O O . SER A 1 133 ? 14.852 -32.934 -8.835 1.00 26.66 133 SER A O 1
ATOM 977 N N . ALA A 1 134 ? 16.226 -32.576 -7.131 1.00 25.72 134 ALA A N 1
ATOM 978 C CA . ALA A 1 134 ? 17.573 -33.172 -6.946 1.00 25.72 134 ALA A CA 1
ATOM 979 C C . ALA A 1 134 ? 18.642 -32.807 -8.020 1.00 25.72 134 ALA A C 1
ATOM 981 O O . ALA A 1 134 ? 18.382 -32.959 -9.207 1.00 25.72 134 ALA A O 1
ATOM 982 N N . SER A 1 135 ? 19.865 -32.486 -7.529 1.00 25.83 135 SER A N 1
ATOM 983 C CA . SER A 1 135 ? 21.213 -32.553 -8.175 1.00 25.83 135 SER A CA 1
ATOM 984 C C . SER A 1 135 ? 21.560 -31.475 -9.231 1.00 25.83 135 SER A C 1
ATOM 986 O O . SER A 1 135 ? 20.702 -31.160 -10.037 1.00 25.83 135 SER A O 1
ATOM 988 N N . SER A 1 136 ? 22.748 -30.853 -9.375 1.00 24.91 136 SER A N 1
ATOM 989 C CA . SER A 1 136 ? 24.166 -30.981 -8.920 1.00 24.91 136 SER A CA 1
ATOM 990 C C . SER A 1 136 ? 24.890 -29.640 -9.248 1.00 24.91 136 SER A C 1
ATOM 992 O O . SER A 1 136 ? 24.548 -29.044 -10.261 1.00 24.91 136 SER A O 1
ATOM 994 N N . ALA A 1 137 ? 25.687 -29.006 -8.374 1.00 25.39 137 ALA A N 1
ATOM 995 C CA . ALA A 1 137 ? 27.146 -29.126 -8.121 1.00 25.39 137 ALA A CA 1
ATOM 996 C C . ALA A 1 137 ? 28.113 -28.531 -9.190 1.00 25.39 137 ALA A C 1
ATOM 998 O O . ALA A 1 137 ? 27.950 -28.845 -10.365 1.00 25.39 137 ALA A O 1
ATOM 999 N N . ALA A 1 138 ? 29.151 -27.813 -8.688 1.00 25.91 138 ALA A N 1
ATOM 1000 C CA . ALA A 1 138 ? 30.480 -27.481 -9.280 1.00 25.91 138 ALA A CA 1
ATOM 1001 C C . ALA A 1 138 ? 30.535 -26.300 -10.297 1.00 25.91 138 ALA A C 1
ATOM 1003 O O . ALA A 1 138 ? 29.608 -26.165 -11.085 1.00 25.91 138 ALA A O 1
ATOM 1004 N N . ASP A 1 139 ? 31.500 -25.362 -10.383 1.00 26.84 139 ASP A N 1
ATOM 1005 C CA . ASP A 1 139 ? 32.832 -25.048 -9.795 1.00 26.84 139 ASP A CA 1
ATOM 1006 C C . ASP A 1 139 ? 33.052 -23.505 -9.923 1.00 26.84 139 ASP A C 1
ATOM 1008 O O . ASP A 1 139 ? 32.432 -22.872 -10.778 1.00 26.84 139 ASP A O 1
ATOM 1012 N N . ASP A 1 140 ? 33.650 -22.784 -8.966 1.00 27.58 140 ASP A N 1
ATOM 1013 C CA . ASP A 1 140 ? 35.080 -22.404 -8.832 1.00 27.58 140 ASP A CA 1
ATOM 1014 C C . ASP A 1 140 ? 35.753 -21.851 -10.111 1.00 27.58 140 ASP A C 1
ATOM 1016 O O . ASP A 1 140 ? 35.930 -22.586 -11.073 1.00 27.58 140 ASP A O 1
ATOM 1020 N N . ASP A 1 141 ? 36.114 -20.558 -10.133 1.00 28.06 141 ASP A N 1
ATOM 1021 C CA . ASP A 1 141 ? 37.518 -20.124 -10.256 1.00 28.06 141 ASP A CA 1
ATOM 1022 C C . ASP A 1 141 ? 37.673 -18.591 -10.140 1.00 28.06 141 ASP A C 1
ATOM 1024 O O . ASP A 1 141 ? 36.755 -17.784 -10.309 1.00 28.06 141 ASP A O 1
ATOM 1028 N N . SER A 1 142 ? 38.896 -18.215 -9.814 1.00 26.45 142 SER A N 1
ATOM 1029 C CA . SER A 1 142 ? 39.397 -16.943 -9.331 1.00 26.45 142 SER A CA 1
ATOM 1030 C C . SER A 1 142 ? 40.313 -16.257 -10.367 1.00 26.45 142 SER A C 1
ATOM 1032 O O . SER A 1 142 ? 40.540 -16.772 -11.454 1.00 26.45 142 SER A O 1
ATOM 1034 N N . ILE A 1 143 ? 40.901 -15.114 -9.971 1.00 24.42 143 ILE A N 1
ATOM 1035 C CA . ILE A 1 143 ? 42.121 -14.461 -10.518 1.00 24.42 143 ILE A CA 1
ATOM 1036 C C . ILE A 1 143 ? 41.933 -13.196 -11.398 1.00 24.42 143 ILE A C 1
ATOM 1038 O O . ILE A 1 143 ? 41.776 -13.222 -12.609 1.00 24.42 143 ILE A O 1
ATOM 1042 N N . ALA A 1 144 ? 42.091 -12.065 -10.695 1.00 25.08 144 ALA A N 1
ATOM 1043 C CA . ALA A 1 144 ? 43.117 -11.015 -10.841 1.00 25.08 144 ALA A CA 1
ATOM 1044 C C . ALA A 1 144 ? 43.186 -10.039 -12.044 1.00 25.08 144 ALA A C 1
ATOM 1046 O O . ALA A 1 144 ? 43.456 -10.394 -13.181 1.00 25.08 144 ALA A O 1
ATOM 1047 N N . ARG A 1 145 ? 43.196 -8.754 -11.635 1.00 26.53 145 ARG A N 1
ATOM 1048 C CA . ARG A 1 145 ? 44.130 -7.650 -11.963 1.00 26.53 145 ARG A CA 1
ATOM 1049 C C . ARG A 1 145 ? 44.368 -7.289 -13.435 1.00 26.53 145 ARG A C 1
ATOM 1051 O O . ARG A 1 145 ? 45.022 -8.014 -14.170 1.00 26.53 145 ARG A O 1
ATOM 1058 N N . SER A 1 146 ? 44.101 -6.019 -13.748 1.00 27.28 146 SER A N 1
ATOM 1059 C CA . SER A 1 146 ? 45.033 -5.138 -14.472 1.00 27.28 146 SER A CA 1
ATOM 1060 C C . SER A 1 146 ? 44.684 -3.674 -14.213 1.00 27.28 146 SER A C 1
ATOM 1062 O O . SER A 1 146 ? 43.558 -3.243 -14.435 1.00 27.28 146 SER A O 1
ATOM 1064 N N . ALA A 1 147 ? 45.666 -2.929 -13.713 1.00 26.00 147 ALA A N 1
ATOM 1065 C CA . ALA A 1 147 ? 45.654 -1.481 -13.601 1.00 26.00 147 ALA A CA 1
ATOM 1066 C C . ALA A 1 147 ? 45.994 -0.845 -14.956 1.00 26.00 147 ALA A C 1
ATOM 1068 O O . ALA A 1 147 ? 46.875 -1.340 -15.656 1.00 26.00 147 ALA A O 1
ATOM 1069 N N . ALA A 1 148 ? 45.376 0.292 -15.272 1.00 28.55 148 ALA A N 1
ATOM 1070 C 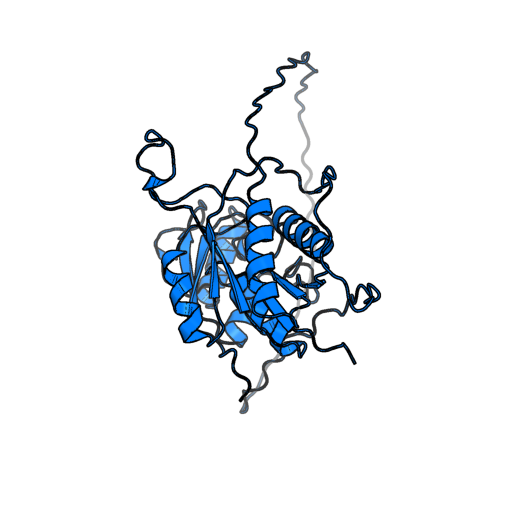CA . ALA A 1 148 ? 45.941 1.262 -16.201 1.00 28.55 148 ALA A CA 1
ATOM 1071 C C . ALA A 1 148 ? 45.449 2.669 -15.840 1.00 28.55 148 ALA A C 1
ATOM 1073 O O . ALA A 1 148 ? 44.274 3.007 -15.936 1.00 28.55 148 ALA A O 1
ATOM 1074 N N . THR A 1 149 ? 46.411 3.463 -15.392 1.00 28.67 149 THR A N 1
ATOM 1075 C CA . THR A 1 149 ? 46.439 4.921 -15.332 1.00 28.67 149 THR A CA 1
ATOM 1076 C C . THR A 1 149 ? 46.003 5.574 -16.642 1.00 28.67 149 THR A C 1
ATOM 1078 O O . THR A 1 149 ? 46.515 5.196 -17.694 1.00 28.67 149 THR A O 1
ATOM 1081 N N . ASN A 1 150 ? 45.225 6.659 -16.573 1.00 29.14 150 ASN A N 1
ATOM 1082 C CA . ASN A 1 150 ? 45.582 7.843 -17.350 1.00 29.14 150 ASN A CA 1
ATOM 1083 C C . ASN A 1 150 ? 45.052 9.141 -16.738 1.00 29.14 150 ASN A C 1
ATOM 1085 O O . ASN A 1 150 ? 43.952 9.217 -16.199 1.00 29.14 150 ASN A O 1
ATOM 1089 N N . THR A 1 151 ? 45.907 10.147 -16.813 1.00 27.17 151 THR A N 1
ATOM 1090 C CA . THR A 1 151 ? 45.774 11.491 -16.277 1.00 27.17 151 THR A CA 1
ATOM 1091 C C . THR A 1 151 ? 45.176 12.451 -17.310 1.00 27.17 151 THR A C 1
ATOM 1093 O O . THR A 1 151 ? 45.372 12.302 -18.515 1.00 27.17 151 THR A O 1
ATOM 1096 N N . SER A 1 152 ? 44.573 13.526 -16.794 1.00 28.53 152 SER A N 1
ATOM 1097 C CA . SER A 1 152 ? 44.790 14.929 -17.197 1.00 28.53 152 SER A CA 1
ATOM 1098 C C . SER A 1 152 ? 43.561 15.742 -17.636 1.00 28.53 152 SER A C 1
ATOM 1100 O O . SER A 1 152 ? 42.754 15.303 -18.447 1.00 28.53 152 SER A O 1
ATOM 1102 N N . ARG A 1 153 ? 43.588 17.000 -17.148 1.00 30.61 153 ARG A N 1
ATOM 1103 C CA . ARG A 1 153 ? 42.871 18.227 -17.562 1.00 30.61 153 ARG A CA 1
ATOM 1104 C C . ARG A 1 153 ? 41.414 18.294 -17.076 1.00 30.61 153 ARG A C 1
ATOM 1106 O O . ARG A 1 153 ? 40.587 17.518 -17.510 1.00 30.61 153 ARG A O 1
ATOM 1113 N N . GLY A 1 154 ? 41.014 19.161 -16.145 1.00 27.34 154 GLY A N 1
ATOM 1114 C CA . GLY A 1 154 ? 41.490 20.507 -15.823 1.00 27.34 154 GLY A CA 1
ATOM 1115 C C . GLY A 1 154 ? 40.698 21.524 -16.640 1.00 27.34 154 GLY A C 1
ATOM 1116 O O . GLY A 1 154 ? 41.129 21.850 -17.742 1.00 27.34 154 GLY A O 1
ATOM 1117 N N . HIS A 1 155 ? 39.559 21.981 -16.111 1.00 32.50 155 HIS A N 1
ATOM 1118 C CA . HIS A 1 155 ? 38.942 23.267 -16.440 1.00 32.50 155 HIS A CA 1
ATOM 1119 C C . HIS A 1 155 ? 38.278 23.841 -15.186 1.00 32.50 155 HIS A C 1
ATOM 1121 O O . HIS A 1 155 ? 37.576 23.152 -14.451 1.00 32.50 155 HIS A O 1
ATOM 1127 N N . ASP A 1 156 ? 38.633 25.093 -14.959 1.00 30.53 156 ASP A N 1
ATOM 1128 C CA . ASP A 1 156 ? 38.414 25.949 -13.808 1.00 30.53 156 ASP A CA 1
ATOM 1129 C C . ASP A 1 156 ? 37.151 26.789 -14.052 1.00 30.53 156 ASP A C 1
ATOM 1131 O O . ASP A 1 156 ? 37.009 27.387 -15.120 1.00 30.53 156 ASP A O 1
ATOM 1135 N N . HIS A 1 157 ? 36.232 26.831 -13.086 1.00 33.53 157 HIS A N 1
ATOM 1136 C CA . HIS A 1 157 ? 35.118 27.778 -13.075 1.00 33.53 157 HIS A CA 1
ATOM 1137 C C . HIS A 1 157 ? 35.019 28.409 -11.685 1.00 33.53 157 HIS A C 1
ATOM 1139 O O . HIS A 1 157 ? 34.613 27.768 -10.716 1.00 33.53 157 HIS A O 1
ATOM 1145 N N . GLY A 1 158 ? 35.422 29.681 -11.610 1.00 31.31 158 GLY A N 1
ATOM 1146 C CA . GLY A 1 158 ? 35.240 30.540 -10.444 1.00 31.31 158 GLY A CA 1
ATOM 1147 C C . GLY A 1 158 ? 33.766 30.899 -10.186 1.00 31.31 158 GLY A C 1
ATOM 1148 O O . GLY A 1 158 ? 32.918 30.707 -11.060 1.00 31.31 158 GLY A O 1
ATOM 1149 N N . PRO A 1 159 ? 33.447 31.428 -8.990 1.00 34.00 159 PRO A N 1
ATOM 1150 C CA . PRO A 1 159 ? 32.075 31.646 -8.551 1.00 34.00 159 PRO A CA 1
ATOM 1151 C C . PRO A 1 159 ? 31.538 32.999 -9.047 1.00 34.00 159 PRO A C 1
ATOM 1153 O O . PRO A 1 159 ? 32.146 34.043 -8.815 1.0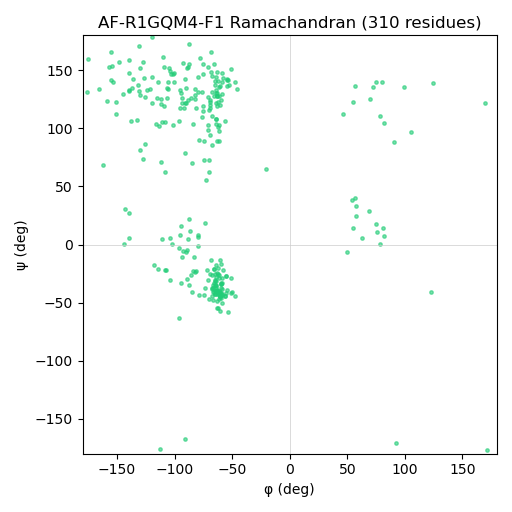0 34.00 159 PRO A O 1
ATOM 1156 N N . GLY A 1 160 ? 30.390 32.975 -9.727 1.00 30.86 160 GLY A N 1
ATOM 1157 C CA . GLY A 1 160 ? 29.580 34.158 -10.035 1.00 30.86 160 GLY A CA 1
ATOM 1158 C C . GLY A 1 160 ? 28.567 34.454 -8.915 1.00 30.86 160 GLY A C 1
ATOM 1159 O O . GLY A 1 160 ? 28.201 33.533 -8.184 1.00 30.86 160 GLY A O 1
ATOM 1160 N N . PRO A 1 161 ? 28.150 35.721 -8.739 1.00 33.56 161 PRO A N 1
ATOM 1161 C CA . PRO A 1 161 ? 27.361 36.173 -7.596 1.00 33.56 161 PRO A CA 1
ATOM 1162 C C . PRO A 1 161 ? 25.899 35.723 -7.693 1.00 33.56 161 PRO A C 1
ATOM 1164 O O . PRO A 1 161 ? 25.390 35.451 -8.777 1.00 33.56 161 PRO A O 1
ATOM 1167 N N . GLY A 1 162 ? 25.257 35.626 -6.529 1.00 39.91 162 GLY A N 1
ATOM 1168 C CA . GLY A 1 162 ? 23.883 35.171 -6.387 1.00 39.91 162 GLY A CA 1
ATOM 1169 C C . GLY A 1 162 ? 22.857 36.130 -6.977 1.00 39.91 162 GLY A C 1
ATOM 1170 O O . GLY A 1 162 ? 22.997 37.344 -6.853 1.00 39.91 162 GLY A O 1
ATOM 1171 N N . ASP A 1 163 ? 21.803 35.534 -7.522 1.00 32.69 163 ASP A N 1
ATOM 1172 C CA . ASP A 1 163 ? 20.500 36.162 -7.671 1.00 32.69 163 ASP A CA 1
ATOM 1173 C C . ASP A 1 163 ? 19.515 35.414 -6.770 1.00 32.69 163 ASP A C 1
ATOM 1175 O O . ASP A 1 163 ? 19.061 34.301 -7.041 1.00 32.69 163 ASP A O 1
ATOM 1179 N N . ASP A 1 164 ? 19.262 36.068 -5.644 1.00 42.16 164 ASP A N 1
ATOM 1180 C CA . ASP A 1 164 ? 18.135 35.871 -4.754 1.00 42.16 164 ASP A CA 1
ATOM 1181 C C . ASP A 1 164 ? 16.856 36.235 -5.521 1.00 42.16 164 ASP A C 1
ATOM 1183 O O . ASP A 1 164 ? 16.564 37.403 -5.776 1.00 42.16 164 ASP A O 1
ATOM 1187 N N . SER A 1 165 ? 16.110 35.220 -5.946 1.00 32.88 165 SER A N 1
ATOM 1188 C CA . SER A 1 165 ? 14.717 35.379 -6.355 1.00 32.88 165 SER A CA 1
ATOM 1189 C C . SER A 1 165 ? 13.897 34.319 -5.639 1.00 32.88 165 SER A C 1
ATOM 1191 O O . SER A 1 165 ? 13.612 33.240 -6.153 1.00 32.88 165 SER A O 1
ATOM 1193 N N . GLY A 1 166 ? 13.567 34.635 -4.386 1.00 31.86 166 GLY A N 1
ATOM 1194 C CA . GLY A 1 166 ? 12.510 33.964 -3.652 1.00 31.86 166 GLY A CA 1
ATOM 1195 C C . GLY A 1 166 ? 11.204 34.055 -4.432 1.00 31.86 166 GLY A C 1
ATOM 1196 O O . GLY A 1 166 ? 10.572 35.111 -4.486 1.00 31.86 166 GLY A O 1
ATOM 1197 N N . ASP A 1 167 ? 10.801 32.934 -5.023 1.00 31.16 167 ASP A N 1
ATOM 1198 C CA . ASP A 1 167 ? 9.441 32.736 -5.498 1.00 31.16 167 ASP A CA 1
ATOM 1199 C C . ASP A 1 167 ? 8.536 32.507 -4.282 1.00 31.16 167 ASP A C 1
ATOM 1201 O O . ASP A 1 167 ? 8.348 31.398 -3.780 1.00 31.16 167 ASP A O 1
ATOM 1205 N N . ALA A 1 168 ? 8.029 33.616 -3.750 1.00 38.81 168 ALA A N 1
ATOM 1206 C CA . ALA A 1 168 ? 6.949 33.642 -2.783 1.00 38.81 168 ALA A CA 1
ATOM 1207 C C . ALA A 1 168 ? 5.618 33.331 -3.493 1.00 38.81 168 ALA A C 1
ATOM 1209 O O . ALA A 1 168 ? 4.765 34.202 -3.665 1.00 38.81 168 ALA A O 1
ATOM 1210 N N . GLY A 1 169 ? 5.430 32.070 -3.883 1.00 30.34 169 GLY A N 1
ATOM 1211 C CA . GLY A 1 169 ? 4.168 31.523 -4.378 1.00 30.34 169 GLY A CA 1
ATOM 1212 C C . GLY A 1 169 ? 3.261 31.059 -3.236 1.00 30.34 169 GLY A C 1
ATOM 1213 O O . GLY A 1 169 ? 3.057 29.866 -3.034 1.00 30.34 169 GLY A O 1
ATOM 1214 N N . GLY A 1 170 ? 2.722 32.000 -2.457 1.00 35.94 170 GLY A N 1
ATOM 1215 C CA . GLY A 1 170 ? 1.725 31.721 -1.423 1.00 35.94 170 GLY A CA 1
ATOM 1216 C C . GLY A 1 170 ? 0.364 31.341 -2.014 1.00 35.94 170 GLY A C 1
ATOM 1217 O O . GLY A 1 170 ? -0.435 32.216 -2.339 1.00 35.94 170 GLY A O 1
ATOM 1218 N N . GLY A 1 171 ? 0.072 30.042 -2.083 1.00 31.64 171 GLY A N 1
ATOM 1219 C CA . GLY A 1 171 ? -1.279 29.498 -2.226 1.00 31.64 171 GLY A CA 1
ATOM 1220 C C . GLY A 1 171 ? -1.717 28.849 -0.914 1.00 31.64 171 GLY A C 1
ATOM 1221 O O . GLY A 1 171 ? -1.234 27.778 -0.568 1.00 31.64 171 GLY A O 1
ATOM 1222 N N . GLY A 1 172 ? -2.610 29.498 -0.163 1.00 34.53 172 GLY A N 1
ATOM 1223 C CA . GLY A 1 172 ? -3.116 29.033 1.137 1.00 34.53 172 GLY A CA 1
ATOM 1224 C C . GLY A 1 172 ? -4.083 27.844 1.056 1.00 34.53 172 GLY A C 1
ATOM 1225 O O . GLY A 1 172 ? -5.210 27.949 1.535 1.00 34.53 172 GLY A O 1
ATOM 1226 N N . GLY A 1 173 ? -3.667 26.745 0.427 1.00 54.38 173 GLY A N 1
ATOM 1227 C CA . GLY A 1 173 ? -4.334 25.446 0.519 1.00 54.38 173 GLY A CA 1
ATOM 1228 C C . GLY A 1 173 ? -3.778 24.631 1.686 1.00 54.38 173 GLY A C 1
ATOM 1229 O O . GLY A 1 173 ? -2.623 24.806 2.066 1.00 54.38 173 GLY A O 1
ATOM 1230 N N . ASP A 1 174 ? -4.592 23.751 2.266 1.00 64.06 174 ASP A N 1
ATOM 1231 C CA . ASP A 1 174 ? -4.079 22.730 3.181 1.00 64.06 174 ASP A CA 1
ATOM 1232 C C . ASP A 1 174 ? -3.289 21.672 2.383 1.00 64.06 174 ASP A C 1
ATOM 1234 O O . ASP A 1 174 ? -3.529 21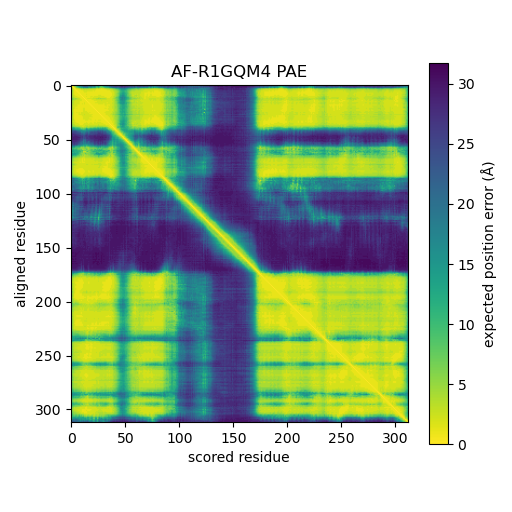.461 1.192 1.00 64.06 174 ASP A O 1
ATOM 1238 N N . ASP A 1 175 ? -2.327 21.022 3.035 1.00 78.69 175 ASP A N 1
ATOM 1239 C CA . ASP A 1 175 ? -1.533 19.942 2.442 1.00 78.69 175 ASP A CA 1
ATOM 1240 C C . ASP A 1 175 ? -2.427 18.746 2.065 1.00 78.69 175 ASP A C 1
ATOM 1242 O O . ASP A 1 175 ? -3.312 18.380 2.843 1.00 78.69 175 ASP A O 1
ATOM 1246 N N . GLU A 1 176 ? -2.179 18.095 0.919 1.00 80.69 176 GLU A N 1
ATOM 1247 C CA . GLU A 1 176 ? -2.960 16.930 0.456 1.00 80.69 176 GLU A CA 1
ATOM 1248 C C . GLU A 1 176 ? -3.096 15.822 1.521 1.00 80.69 176 GLU A C 1
ATOM 1250 O O . GLU A 1 176 ? -4.114 15.124 1.598 1.00 80.69 176 GLU A O 1
ATOM 1255 N N . THR A 1 177 ? -2.106 15.716 2.414 1.00 84.31 177 THR A N 1
ATOM 1256 C CA . THR A 1 177 ? -2.094 14.807 3.565 1.00 84.31 177 THR A CA 1
ATOM 1257 C C . THR A 1 177 ? -3.259 15.044 4.527 1.00 84.31 177 THR A C 1
ATOM 1259 O O . THR A 1 177 ? -3.770 14.090 5.118 1.00 84.31 177 THR A O 1
ATOM 1262 N N . GLU A 1 178 ? -3.716 16.286 4.706 1.00 90.06 178 GLU A N 1
ATOM 1263 C CA . GLU A 1 178 ? -4.765 16.618 5.678 1.00 90.06 178 GLU A CA 1
ATOM 1264 C C . GLU A 1 178 ? -6.114 15.992 5.317 1.00 90.06 178 GLU A C 1
ATOM 1266 O O . GLU A 1 178 ? -6.926 15.735 6.207 1.00 90.06 178 GLU A O 1
ATOM 1271 N N . SER A 1 179 ? -6.315 15.617 4.049 1.00 91.31 179 SER A N 1
ATOM 1272 C CA . SER A 1 179 ? -7.475 14.833 3.610 1.00 91.31 179 SER A CA 1
ATOM 1273 C C . SER A 1 179 ? -7.538 13.444 4.267 1.00 91.31 179 SER A C 1
ATOM 1275 O O . SER A 1 179 ? -8.616 12.857 4.386 1.00 91.31 179 SER A O 1
ATOM 1277 N N . LEU A 1 180 ? -6.422 12.927 4.792 1.00 94.00 180 LEU A N 1
ATOM 1278 C CA . LEU A 1 180 ? -6.382 11.659 5.519 1.00 94.00 180 LEU A CA 1
ATOM 1279 C C . LEU A 1 180 ? -7.062 11.740 6.898 1.00 94.00 180 LEU A C 1
ATOM 1281 O O . LEU A 1 180 ? -7.642 10.760 7.366 1.00 94.00 180 LEU A O 1
ATOM 1285 N N . VAL A 1 181 ? -7.048 12.908 7.546 1.00 95.81 181 VAL A N 1
ATOM 1286 C CA . VAL A 1 181 ? -7.635 13.103 8.882 1.00 95.81 181 VAL A CA 1
ATOM 1287 C C . VAL A 1 181 ? -9.156 12.876 8.897 1.00 95.81 181 VAL A C 1
ATOM 1289 O O . VAL A 1 181 ? -9.616 12.051 9.694 1.00 95.81 181 VAL A O 1
ATOM 1292 N N . PRO A 1 182 ? -9.977 13.551 8.062 1.00 96.38 182 PRO A N 1
ATOM 1293 C CA . PRO A 1 182 ? -11.415 13.298 8.030 1.00 96.38 182 PRO A CA 1
ATOM 1294 C C . PRO A 1 182 ? -11.746 11.878 7.554 1.00 96.38 182 PRO A C 1
ATOM 1296 O O . PRO A 1 182 ? -12.720 11.300 8.039 1.00 96.38 182 PRO A O 1
ATOM 1299 N N . LEU A 1 183 ? -10.931 11.284 6.672 1.00 97.56 183 LEU A N 1
ATOM 1300 C CA . LEU A 1 183 ? -11.083 9.886 6.267 1.00 97.56 183 LEU A CA 1
ATOM 1301 C C . LEU A 1 183 ? -10.945 8.943 7.468 1.00 97.56 183 LEU A C 1
ATOM 1303 O O . LEU A 1 183 ? -11.878 8.204 7.782 1.00 97.56 183 LEU A O 1
ATOM 1307 N N . LEU A 1 184 ? -9.818 9.001 8.178 1.00 98.19 184 LEU A N 1
ATOM 1308 C CA . LEU A 1 184 ? -9.553 8.109 9.306 1.00 98.19 184 LEU A CA 1
ATOM 1309 C C . LEU A 1 184 ? -10.514 8.348 10.474 1.00 98.19 184 LEU A C 1
ATOM 1311 O O . LEU A 1 184 ? -10.925 7.388 11.119 1.00 98.19 184 LEU A O 1
ATOM 1315 N N . ARG A 1 185 ? -10.960 9.588 10.713 1.00 98.12 185 ARG A N 1
ATOM 1316 C CA . ARG A 1 185 ? -12.010 9.872 11.709 1.00 98.12 185 ARG A CA 1
ATOM 1317 C C . ARG A 1 185 ? -13.325 9.156 11.390 1.00 98.12 185 ARG A C 1
ATOM 1319 O O . ARG A 1 185 ? -13.949 8.623 12.305 1.00 98.12 185 ARG A O 1
ATOM 1326 N N . ARG A 1 186 ? -13.739 9.100 10.117 1.00 98.38 186 ARG A N 1
ATOM 1327 C CA . ARG A 1 186 ? -14.936 8.339 9.711 1.00 98.38 186 ARG A CA 1
ATOM 1328 C C . ARG A 1 186 ? -14.751 6.838 9.907 1.00 98.38 186 ARG A C 1
ATOM 1330 O O . ARG A 1 186 ? -15.667 6.188 10.404 1.00 98.38 186 ARG A O 1
ATOM 1337 N N . VAL A 1 187 ? -13.573 6.309 9.576 1.00 98.50 187 VAL A N 1
ATOM 1338 C CA . VAL A 1 187 ? -13.254 4.894 9.813 1.00 98.50 187 VAL A CA 1
ATOM 1339 C C . VAL A 1 187 ? -13.307 4.579 11.310 1.00 98.50 187 VAL A C 1
ATOM 1341 O O . VAL A 1 187 ? -13.956 3.618 11.697 1.00 98.50 187 VAL A O 1
ATOM 1344 N N . LEU A 1 188 ? -12.702 5.410 12.164 1.00 98.44 188 LEU A N 1
ATOM 1345 C CA . LEU A 1 188 ? -12.698 5.223 13.621 1.00 98.44 188 LEU A CA 1
ATOM 1346 C C . LEU A 1 188 ? -14.095 5.317 14.243 1.00 98.44 188 LEU A C 1
ATOM 1348 O O . LEU A 1 188 ? -14.394 4.584 15.181 1.00 98.44 188 LEU A O 1
ATOM 1352 N N . ALA A 1 189 ? -14.966 6.178 13.712 1.00 98.38 189 ALA A N 1
ATOM 1353 C CA . ALA A 1 189 ? -16.353 6.258 14.161 1.00 98.38 189 ALA A CA 1
ATOM 1354 C C . ALA A 1 189 ? -17.129 4.955 13.886 1.00 98.38 189 ALA A C 1
ATOM 1356 O O . ALA A 1 189 ? -17.946 4.544 14.707 1.00 98.38 189 ALA A O 1
ATOM 1357 N N . ALA A 1 190 ? -16.860 4.296 12.754 1.00 98.31 190 ALA A N 1
ATOM 1358 C CA . ALA A 1 190 ? -17.486 3.025 12.384 1.00 98.31 190 ALA A CA 1
ATOM 1359 C C . ALA A 1 190 ? -16.771 1.791 12.968 1.00 98.31 190 ALA A C 1
ATOM 1361 O O . ALA A 1 190 ? -17.400 0.759 13.199 1.00 98.31 190 ALA A O 1
ATOM 1362 N N . HIS A 1 191 ? -15.471 1.904 13.254 1.00 97.94 191 HIS A N 1
ATOM 1363 C CA . HIS A 1 191 ? -14.616 0.855 13.807 1.00 97.94 191 HIS A CA 1
ATOM 1364 C C . HIS A 1 191 ? -13.875 1.355 15.063 1.00 97.94 191 HIS A C 1
ATOM 1366 O O . HIS A 1 191 ? -12.661 1.565 15.012 1.00 97.94 191 HIS A O 1
ATOM 1372 N N . PRO A 1 192 ? -14.556 1.506 16.218 1.00 97.69 192 PRO A N 1
ATOM 1373 C CA . PRO A 1 192 ? -13.952 2.099 17.418 1.00 97.69 192 PRO A CA 1
ATOM 1374 C C . PRO A 1 192 ? -12.783 1.302 18.013 1.00 97.69 192 PRO A C 1
ATOM 1376 O O . PRO A 1 192 ? -12.026 1.828 18.822 1.00 97.69 192 PRO A O 1
ATOM 1379 N N . SER A 1 193 ? -12.639 0.025 17.646 1.00 96.88 193 SER A N 1
ATOM 1380 C CA . SER A 1 193 ? -11.522 -0.825 18.065 1.00 96.88 193 SER A CA 1
ATOM 1381 C C . SER A 1 193 ? -10.263 -0.653 17.214 1.00 96.88 193 SER A C 1
ATOM 1383 O O . SER A 1 193 ? -9.228 -1.207 17.582 1.00 96.88 193 SER A O 1
ATOM 1385 N N . ALA A 1 194 ? -10.339 0.055 16.080 1.00 98.19 194 ALA A N 1
ATOM 1386 C CA . ALA A 1 194 ? -9.193 0.294 15.212 1.00 98.19 194 ALA A CA 1
ATOM 1387 C C . ALA A 1 194 ? -8.126 1.116 15.945 1.00 98.19 194 ALA A C 1
ATOM 1389 O O . ALA A 1 194 ? -8.417 2.144 16.550 1.00 98.19 194 ALA A O 1
ATOM 1390 N N . ASN A 1 195 ? -6.881 0.648 15.897 1.00 98.25 195 ASN A N 1
ATOM 1391 C CA . ASN A 1 195 ? -5.774 1.234 16.653 1.00 98.25 195 ASN A CA 1
ATOM 1392 C C . ASN A 1 195 ? -4.463 1.310 15.861 1.00 98.25 195 ASN A C 1
ATOM 1394 O O . ASN A 1 195 ? -3.430 1.684 16.415 1.00 98.25 195 ASN A O 1
ATOM 1398 N N . ALA A 1 196 ? -4.488 0.964 14.575 1.00 98.44 196 ALA A N 1
ATOM 1399 C CA . ALA A 1 196 ? -3.318 0.984 13.714 1.00 98.44 196 ALA A CA 1
ATOM 1400 C C . ALA A 1 196 ? -3.684 1.307 12.264 1.00 98.44 196 ALA A C 1
ATOM 1402 O O . ALA A 1 196 ? -4.812 1.066 11.832 1.00 98.44 196 ALA A O 1
ATOM 1403 N N . VAL A 1 197 ? -2.711 1.811 11.509 1.00 98.50 197 VAL A N 1
ATOM 1404 C CA . VAL A 1 197 ? -2.826 2.097 10.075 1.00 98.50 197 VAL A CA 1
ATOM 1405 C C . VAL A 1 197 ? -1.640 1.472 9.359 1.00 98.50 197 VAL A C 1
ATOM 1407 O O . VAL A 1 197 ? -0.508 1.725 9.760 1.00 98.50 197 VAL A O 1
ATOM 1410 N N . CYS A 1 198 ? -1.862 0.684 8.306 1.00 97.44 198 CYS A N 1
ATOM 1411 C CA . CYS A 1 198 ? -0.773 0.207 7.449 1.00 97.44 198 CYS A CA 1
ATOM 1412 C C . CYS A 1 198 ? -0.701 0.970 6.125 1.00 97.44 198 CYS A C 1
ATOM 1414 O O . CYS A 1 198 ? -1.724 1.397 5.591 1.00 97.44 198 CYS A O 1
ATOM 1416 N N . THR A 1 199 ? 0.519 1.136 5.610 1.00 94.56 199 THR A N 1
ATOM 1417 C CA . THR A 1 199 ? 0.811 1.785 4.323 1.00 94.56 199 THR A CA 1
ATOM 1418 C C . THR A 1 199 ? 1.741 0.920 3.471 1.00 94.56 199 THR A C 1
ATOM 1420 O O . THR A 1 199 ? 2.546 0.146 3.996 1.00 94.56 199 THR A O 1
ATOM 1423 N N . GLY A 1 200 ? 1.623 1.064 2.150 1.00 91.81 200 GLY A N 1
ATOM 1424 C CA . GLY A 1 200 ? 2.468 0.403 1.155 1.00 91.81 200 GLY A CA 1
ATOM 1425 C C . GLY A 1 200 ? 3.748 1.161 0.785 1.00 91.81 200 GLY A C 1
ATOM 1426 O O . GLY A 1 200 ? 4.437 0.714 -0.120 1.00 91.81 200 GLY A O 1
ATOM 1427 N N . ALA A 1 201 ? 4.073 2.286 1.432 1.00 89.88 201 ALA A N 1
ATOM 1428 C CA . ALA A 1 201 ? 5.266 3.071 1.091 1.00 89.88 201 ALA A CA 1
ATOM 1429 C C . ALA A 1 201 ? 6.563 2.249 1.257 1.00 89.88 201 ALA A C 1
ATOM 1431 O O . ALA A 1 201 ? 6.823 1.729 2.349 1.00 89.88 201 ALA A O 1
ATOM 1432 N N . ILE A 1 202 ? 7.383 2.154 0.200 1.00 85.38 202 ILE A N 1
ATOM 1433 C CA . ILE A 1 202 ? 8.632 1.375 0.217 1.00 85.38 202 ILE A CA 1
ATOM 1434 C C . ILE A 1 202 ? 9.837 2.262 0.533 1.00 85.38 202 ILE A C 1
ATOM 1436 O O . ILE A 1 202 ? 10.493 2.065 1.547 1.00 85.38 202 ILE A O 1
ATOM 1440 N N . LEU A 1 203 ? 10.170 3.239 -0.309 1.00 84.88 203 LEU A N 1
ATOM 1441 C CA . LEU A 1 203 ? 11.346 4.100 -0.126 1.00 84.88 203 LEU A CA 1
ATOM 1442 C C . LEU A 1 203 ? 10.973 5.555 0.143 1.00 84.88 203 LEU A C 1
ATOM 1444 O O . LEU A 1 203 ? 11.772 6.288 0.729 1.00 84.88 203 LEU A O 1
ATOM 1448 N N . SER A 1 204 ? 9.761 5.973 -0.224 1.00 85.19 204 SER A N 1
ATOM 1449 C CA . SER A 1 204 ? 9.300 7.345 -0.013 1.00 85.19 204 SER A CA 1
ATOM 1450 C C . SER A 1 204 ? 9.238 7.726 1.475 1.00 85.19 204 SER A C 1
ATOM 1452 O O . SER A 1 204 ? 8.286 7.410 2.196 1.00 85.19 204 SER A O 1
ATOM 1454 N N . THR A 1 205 ? 10.255 8.462 1.944 1.00 86.12 205 THR A N 1
ATOM 1455 C CA . THR A 1 205 ? 10.240 9.100 3.271 1.00 86.12 205 THR A CA 1
ATOM 1456 C C . THR A 1 205 ? 9.081 10.082 3.385 1.00 86.12 205 THR A C 1
ATOM 1458 O O . THR A 1 205 ? 8.452 10.120 4.436 1.00 86.12 205 THR A O 1
ATOM 1461 N N . TYR A 1 206 ? 8.769 10.802 2.300 1.00 84.00 206 TYR A N 1
ATOM 1462 C CA . TYR A 1 206 ? 7.647 11.735 2.230 1.00 84.00 206 TYR A CA 1
ATOM 1463 C C . TYR A 1 206 ? 6.340 11.048 2.629 1.00 84.00 206 TYR A C 1
ATOM 1465 O O . TYR A 1 206 ? 5.719 11.404 3.627 1.00 84.00 206 TYR A O 1
ATOM 1473 N N . GLN A 1 207 ? 5.974 9.976 1.922 1.00 87.19 207 GLN A N 1
ATOM 1474 C CA . GLN A 1 207 ? 4.726 9.266 2.187 1.00 87.19 207 GLN A CA 1
ATOM 1475 C C . GLN A 1 207 ? 4.677 8.690 3.604 1.00 87.19 207 GLN A C 1
ATOM 1477 O O . GLN A 1 207 ? 3.652 8.768 4.286 1.00 87.19 207 GLN A O 1
ATOM 1482 N N . ARG A 1 208 ? 5.800 8.144 4.083 1.00 90.00 208 ARG A N 1
ATOM 1483 C CA . ARG A 1 208 ? 5.880 7.594 5.436 1.00 90.00 208 ARG A CA 1
ATOM 1484 C C . ARG A 1 208 ? 5.646 8.665 6.504 1.00 90.00 208 ARG A C 1
ATOM 1486 O O . ARG A 1 208 ? 4.776 8.477 7.352 1.00 90.00 208 ARG A O 1
ATOM 1493 N N . THR A 1 209 ? 6.400 9.766 6.483 1.00 89.44 209 THR A N 1
ATOM 1494 C CA . THR A 1 209 ? 6.355 10.776 7.559 1.00 89.44 209 THR A CA 1
ATOM 1495 C C . THR A 1 209 ? 4.995 11.470 7.632 1.00 89.44 209 THR A C 1
ATOM 1497 O O . THR A 1 209 ? 4.524 11.802 8.721 1.00 89.44 209 THR A O 1
ATOM 1500 N N . ARG A 1 210 ? 4.299 11.607 6.497 1.00 91.25 210 ARG A N 1
ATOM 1501 C CA . ARG A 1 210 ? 2.923 12.124 6.434 1.00 91.25 210 ARG A CA 1
ATOM 1502 C C . ARG A 1 210 ? 1.901 11.208 7.085 1.00 91.25 210 ARG A C 1
ATOM 1504 O O . ARG A 1 210 ? 1.126 11.663 7.931 1.00 91.25 210 ARG A O 1
ATOM 1511 N N . VAL A 1 211 ? 1.939 9.916 6.770 1.00 93.75 211 VAL A N 1
ATOM 1512 C CA . VAL A 1 211 ? 1.064 8.932 7.423 1.00 93.75 211 VAL A CA 1
ATOM 1513 C C . VAL A 1 211 ? 1.365 8.852 8.921 1.00 93.75 211 VAL A C 1
ATOM 1515 O O . VAL A 1 211 ? 0.434 8.852 9.724 1.00 93.75 211 VAL A O 1
ATOM 1518 N N . GLU A 1 212 ? 2.640 8.845 9.317 1.00 94.88 212 GLU A N 1
ATOM 1519 C CA . GLU A 1 212 ? 3.055 8.821 10.727 1.00 94.88 212 GLU A CA 1
ATOM 1520 C C . GLU A 1 212 ? 2.563 10.052 11.501 1.00 94.88 212 GLU A C 1
ATOM 1522 O O . GLU A 1 212 ? 2.021 9.906 12.598 1.00 94.88 212 GLU A O 1
ATOM 1527 N N . SER A 1 213 ? 2.671 11.250 10.916 1.00 94.69 213 SER A N 1
ATOM 1528 C CA . SER A 1 213 ? 2.169 12.496 11.510 1.00 94.69 213 SER A CA 1
ATOM 1529 C C . SER A 1 213 ? 0.659 12.444 11.767 1.00 94.69 213 SER A C 1
ATOM 1531 O O . SER A 1 213 ? 0.189 12.758 12.866 1.00 94.69 213 SER A O 1
ATOM 1533 N N . VAL A 1 214 ? -0.120 11.977 10.785 1.00 96.06 214 VAL A N 1
ATOM 1534 C CA . VAL A 1 214 ? -1.572 11.808 10.942 1.00 96.06 214 VAL A CA 1
ATOM 1535 C C . VAL A 1 214 ? -1.899 10.740 11.990 1.00 96.06 214 VAL A C 1
ATOM 1537 O O . VAL A 1 214 ? -2.766 10.961 12.837 1.00 96.06 214 VAL A O 1
ATOM 1540 N N . CYS A 1 215 ? -1.189 9.609 11.988 1.00 97.44 215 CYS A N 1
ATOM 1541 C CA . CYS A 1 215 ? -1.383 8.545 12.973 1.00 97.44 215 CYS A CA 1
ATOM 1542 C C . CYS A 1 215 ? -1.122 9.037 14.400 1.00 97.44 215 CYS A C 1
ATOM 1544 O O . CYS A 1 215 ? -1.948 8.804 15.283 1.00 97.44 215 CYS A O 1
ATOM 1546 N N . ALA A 1 216 ? -0.038 9.789 14.617 1.00 96.94 216 ALA A N 1
ATOM 1547 C CA . ALA A 1 216 ? 0.296 10.365 15.917 1.00 96.94 216 ALA A CA 1
ATOM 1548 C C . ALA A 1 216 ? -0.816 11.291 16.443 1.00 96.94 216 ALA A C 1
ATOM 1550 O O . ALA A 1 216 ? -1.195 11.203 17.611 1.00 96.94 216 ALA A O 1
ATOM 1551 N N . ARG A 1 217 ? -1.399 12.127 15.573 1.00 96.38 217 ARG A N 1
ATOM 1552 C CA . ARG A 1 217 ? -2.512 13.037 15.916 1.00 96.38 217 ARG A CA 1
ATOM 1553 C C . ARG A 1 217 ? -3.814 12.308 16.254 1.00 96.38 217 ARG A C 1
ATOM 1555 O O . ARG A 1 217 ? -4.646 12.861 16.971 1.00 96.38 217 ARG A O 1
ATOM 1562 N N . LEU A 1 218 ? -4.007 11.099 15.730 1.00 97.31 218 LEU A N 1
ATOM 1563 C CA . LEU A 1 218 ? -5.212 10.288 15.934 1.00 97.31 218 LEU A CA 1
ATOM 1564 C C . LEU A 1 218 ? -5.026 9.159 16.958 1.00 97.31 218 LEU A C 1
ATOM 1566 O O . LEU A 1 218 ? -5.972 8.415 17.207 1.00 97.31 218 LEU A O 1
ATOM 1570 N N . GLY A 1 219 ? -3.840 9.028 17.560 1.00 97.38 219 GLY A N 1
ATOM 1571 C CA . GLY A 1 219 ? -3.540 7.955 18.511 1.00 97.38 219 GLY A CA 1
ATOM 1572 C C . GLY A 1 219 ? -3.477 6.563 17.872 1.00 97.38 219 GLY A C 1
ATOM 1573 O O . GLY A 1 219 ? -3.782 5.574 18.534 1.00 97.38 219 GLY A O 1
ATOM 1574 N N . LEU A 1 220 ? -3.108 6.480 16.591 1.00 98.25 220 LEU A N 1
ATOM 1575 C CA . LEU A 1 220 ? -2.983 5.231 15.837 1.00 98.25 220 LEU A CA 1
ATOM 1576 C C . LEU A 1 220 ? -1.518 4.802 15.737 1.00 98.25 220 LEU A C 1
ATOM 1578 O O . LEU A 1 220 ? -0.620 5.635 15.632 1.00 98.25 220 LEU A O 1
ATOM 1582 N N . VAL A 1 221 ? -1.276 3.493 15.718 1.00 98.12 221 VAL A N 1
ATOM 1583 C CA . VAL A 1 221 ? 0.048 2.917 15.451 1.00 98.12 221 VAL A CA 1
ATOM 1584 C C . VAL A 1 221 ? 0.298 2.874 13.934 1.00 98.12 221 VAL A C 1
ATOM 1586 O O . VAL A 1 221 ? -0.428 2.162 13.236 1.00 98.12 221 VAL A O 1
ATOM 1589 N N . PRO A 1 222 ? 1.309 3.580 13.392 1.00 97.56 222 PRO A N 1
ATOM 1590 C CA . PRO A 1 222 ? 1.676 3.456 11.985 1.00 97.56 222 PRO A CA 1
ATOM 1591 C C . PRO A 1 222 ? 2.455 2.154 11.734 1.00 97.56 222 PRO A C 1
ATOM 1593 O O . PRO A 1 222 ? 3.410 1.834 12.441 1.00 97.56 222 PRO A O 1
ATOM 1596 N N . LEU A 1 223 ? 2.058 1.401 10.709 1.00 96.88 223 LEU A N 1
ATOM 1597 C CA . LEU A 1 223 ? 2.689 0.156 10.271 1.00 96.88 223 LEU A CA 1
ATOM 1598 C C . LEU A 1 223 ? 3.256 0.329 8.853 1.00 96.88 223 LEU A C 1
ATOM 1600 O O . LEU A 1 223 ? 2.520 0.301 7.866 1.00 96.88 223 LEU A O 1
ATOM 1604 N N . GLY A 1 224 ? 4.577 0.481 8.750 1.00 94.25 224 GLY A N 1
ATOM 1605 C CA . GLY A 1 224 ? 5.310 0.606 7.485 1.00 94.25 224 GLY A CA 1
ATOM 1606 C C . GLY A 1 224 ? 6.138 -0.638 7.161 1.00 94.25 224 GLY A C 1
ATOM 1607 O O . GLY A 1 224 ? 7.359 -0.556 7.106 1.00 94.25 224 GLY A O 1
ATOM 1608 N N . TYR A 1 225 ? 5.501 -1.802 6.980 1.00 93.06 225 TYR A N 1
ATOM 1609 C CA . TYR A 1 225 ? 6.220 -3.076 6.783 1.00 93.06 225 TYR A CA 1
ATOM 1610 C C . TYR A 1 225 ? 7.111 -3.122 5.539 1.00 93.06 225 TYR A C 1
ATOM 1612 O O . TYR A 1 225 ? 8.062 -3.900 5.508 1.00 93.06 225 TYR A O 1
ATOM 1620 N N . LEU A 1 226 ? 6.779 -2.329 4.519 1.00 92.25 226 LEU A N 1
ATOM 1621 C CA . LEU A 1 226 ? 7.533 -2.270 3.268 1.00 92.25 226 LEU A CA 1
ATOM 1622 C C . LEU A 1 226 ? 8.594 -1.166 3.282 1.00 92.25 226 LEU A C 1
ATOM 1624 O O . LEU A 1 226 ? 9.405 -1.094 2.361 1.00 92.25 226 LEU A O 1
ATOM 1628 N N . TRP A 1 227 ? 8.636 -0.336 4.327 1.00 91.94 227 TRP A N 1
ATOM 1629 C CA . TRP A 1 227 ? 9.576 0.770 4.367 1.00 91.94 227 TRP A CA 1
ATOM 1630 C C . TRP A 1 227 ? 11.020 0.255 4.426 1.00 91.94 227 TRP A C 1
ATOM 1632 O O . TRP A 1 227 ? 11.364 -0.583 5.260 1.00 91.94 227 TRP A O 1
ATOM 1642 N N . GLN A 1 228 ? 11.855 0.748 3.513 1.00 88.38 228 GLN A N 1
ATOM 1643 C CA . GLN A 1 228 ? 13.218 0.295 3.250 1.00 88.38 228 GLN A CA 1
ATOM 1644 C C . GLN A 1 228 ? 13.346 -1.192 2.882 1.00 88.38 228 GLN A C 1
ATOM 1646 O O . GLN A 1 228 ? 14.431 -1.746 3.030 1.00 88.38 228 GLN A O 1
ATOM 1651 N N . TYR A 1 229 ? 12.304 -1.846 2.343 1.00 85.31 229 TYR A N 1
ATOM 1652 C CA . TYR A 1 229 ? 12.336 -3.287 2.022 1.00 85.31 229 TYR A CA 1
ATOM 1653 C C . TYR A 1 229 ? 13.588 -3.757 1.252 1.00 85.31 229 TYR A C 1
ATOM 1655 O O . TYR A 1 229 ? 14.166 -4.774 1.640 1.00 85.31 229 TYR A O 1
ATOM 1663 N N . PRO A 1 230 ? 14.074 -3.048 0.205 1.00 82.31 230 PRO A N 1
ATOM 1664 C CA . PRO A 1 230 ? 15.305 -3.433 -0.501 1.00 82.31 230 PRO A CA 1
ATOM 1665 C C . PRO A 1 230 ? 16.557 -3.433 0.386 1.00 82.31 230 PRO A C 1
ATOM 1667 O O . PRO A 1 230 ? 17.494 -4.192 0.144 1.00 82.31 230 PRO A O 1
ATOM 1670 N N . ALA A 1 231 ? 16.557 -2.590 1.418 1.00 81.69 231 ALA A N 1
ATOM 1671 C CA . ALA A 1 231 ? 17.615 -2.443 2.404 1.00 81.69 231 ALA A CA 1
ATOM 1672 C C . ALA A 1 231 ? 17.368 -3.288 3.670 1.00 81.69 231 ALA A C 1
ATOM 1674 O O . ALA A 1 231 ? 18.013 -3.055 4.690 1.00 81.69 231 ALA A O 1
ATOM 1675 N N . LEU A 1 232 ? 16.463 -4.274 3.640 1.00 79.75 232 LEU A N 1
ATOM 1676 C CA . LEU A 1 232 ? 16.296 -5.255 4.716 1.00 79.75 232 LEU A CA 1
ATOM 1677 C C . LEU A 1 232 ? 16.962 -6.589 4.342 1.00 79.75 232 LEU A C 1
ATOM 1679 O O . LEU A 1 232 ? 16.955 -6.965 3.167 1.00 79.75 232 LEU A O 1
ATOM 1683 N N . PRO A 1 233 ? 17.515 -7.352 5.309 1.00 73.25 233 PRO A N 1
ATOM 1684 C CA . PRO A 1 233 ? 18.044 -8.689 5.046 1.00 73.25 233 PRO A CA 1
ATOM 1685 C C . PRO A 1 233 ? 17.011 -9.586 4.336 1.00 73.25 233 PRO A C 1
ATOM 1687 O O . PRO A 1 233 ? 15.851 -9.595 4.746 1.00 73.25 233 PRO A O 1
ATOM 1690 N N . PRO A 1 234 ? 17.398 -10.378 3.313 1.00 74.69 234 PRO A N 1
ATOM 1691 C CA . PRO A 1 234 ? 18.762 -10.660 2.851 1.00 74.69 234 PRO A CA 1
ATOM 1692 C C . PRO A 1 234 ? 19.328 -9.668 1.809 1.00 74.69 234 PRO A C 1
ATOM 1694 O O . PRO A 1 234 ? 20.250 -10.035 1.084 1.00 74.69 234 PRO A O 1
ATOM 1697 N N . TYR A 1 235 ? 18.804 -8.440 1.720 1.00 68.50 235 TYR A N 1
ATOM 1698 C CA . TYR A 1 235 ? 19.299 -7.348 0.863 1.00 68.50 235 TYR A CA 1
ATOM 1699 C C . TYR A 1 235 ? 19.357 -7.718 -0.622 1.00 68.50 235 TYR A C 1
ATOM 1701 O O . TYR A 1 235 ? 20.320 -7.425 -1.333 1.00 68.50 235 TYR A O 1
ATOM 1709 N N . ARG A 1 236 ? 18.344 -8.448 -1.095 1.00 73.19 236 ARG A N 1
ATOM 1710 C CA . ARG A 1 236 ? 18.288 -8.896 -2.485 1.00 73.19 236 ARG A CA 1
ATOM 1711 C C . ARG A 1 236 ? 17.491 -7.909 -3.315 1.00 73.19 236 ARG A C 1
ATOM 1713 O O . ARG A 1 236 ? 16.323 -7.641 -3.047 1.00 73.19 236 ARG A O 1
ATOM 1720 N N . ASP A 1 237 ? 18.112 -7.452 -4.392 1.00 71.12 237 ASP A N 1
ATOM 1721 C CA . ASP A 1 237 ? 17.425 -6.663 -5.403 1.00 71.12 237 ASP A CA 1
ATOM 1722 C C . ASP A 1 237 ? 16.166 -7.401 -5.908 1.00 71.12 237 ASP A C 1
ATOM 1724 O O . ASP A 1 237 ? 16.174 -8.629 -6.069 1.00 71.12 237 ASP A O 1
ATOM 1728 N N . ALA A 1 238 ? 15.083 -6.668 -6.163 1.00 86.00 238 ALA A N 1
ATOM 1729 C CA . ALA A 1 238 ? 13.768 -7.182 -6.564 1.00 86.00 238 ALA A CA 1
ATOM 1730 C C . ALA A 1 238 ? 13.138 -8.244 -5.634 1.00 86.00 238 ALA A C 1
ATOM 1732 O O . ALA A 1 238 ? 12.205 -8.932 -6.050 1.00 86.00 238 ALA A O 1
ATOM 1733 N N . GLN A 1 239 ? 13.635 -8.432 -4.403 1.00 89.88 239 GLN A N 1
ATOM 1734 C CA . GLN A 1 239 ? 13.106 -9.462 -3.499 1.00 89.88 239 GLN A CA 1
ATOM 1735 C C . GLN A 1 239 ? 11.618 -9.265 -3.215 1.00 89.88 239 GLN A C 1
ATOM 1737 O O . GLN A 1 239 ? 10.883 -10.242 -3.225 1.00 89.88 239 GLN A O 1
ATOM 1742 N N . LEU A 1 240 ? 11.169 -8.016 -3.078 1.00 92.06 240 LEU A N 1
ATOM 1743 C CA . LEU A 1 240 ? 9.758 -7.707 -2.867 1.00 92.06 240 LEU A CA 1
ATOM 1744 C C . LEU A 1 240 ? 8.858 -8.275 -3.976 1.00 92.06 240 LEU A C 1
ATOM 1746 O O . LEU A 1 240 ? 7.847 -8.902 -3.682 1.00 92.06 240 LEU A O 1
ATOM 1750 N N . LEU A 1 241 ? 9.251 -8.129 -5.248 1.00 94.75 241 LEU A N 1
ATOM 1751 C CA . LEU A 1 241 ? 8.485 -8.679 -6.373 1.00 94.75 241 LEU A CA 1
ATOM 1752 C C . LEU A 1 241 ? 8.485 -10.210 -6.367 1.00 94.75 241 LEU A C 1
ATOM 1754 O O . LEU A 1 241 ? 7.476 -10.826 -6.692 1.00 94.75 241 LEU A O 1
ATOM 1758 N N . ARG A 1 242 ? 9.589 -10.840 -5.949 1.00 92.69 242 ARG A N 1
ATOM 1759 C CA . ARG A 1 242 ? 9.629 -12.301 -5.778 1.00 92.69 242 ARG A CA 1
ATOM 1760 C C . ARG A 1 242 ? 8.741 -12.772 -4.636 1.00 92.69 242 ARG A C 1
ATOM 1762 O O . ARG A 1 242 ? 8.108 -13.812 -4.758 1.00 92.69 242 ARG A O 1
ATOM 1769 N N . ASP A 1 243 ? 8.688 -12.020 -3.545 1.00 92.88 243 ASP A N 1
ATOM 1770 C CA . ASP A 1 243 ? 7.829 -12.339 -2.408 1.00 92.88 243 ASP A CA 1
ATOM 1771 C C . ASP A 1 243 ? 6.348 -12.179 -2.786 1.00 92.88 243 ASP A C 1
ATOM 1773 O O . ASP A 1 243 ? 5.533 -13.022 -2.419 1.00 92.88 243 ASP A O 1
ATOM 1777 N N . MET A 1 244 ? 6.014 -11.175 -3.605 1.00 94.69 244 MET A N 1
ATOM 1778 C CA . MET A 1 244 ? 4.692 -11.036 -4.231 1.00 94.69 244 MET A CA 1
ATOM 1779 C C . MET A 1 244 ? 4.363 -12.230 -5.140 1.00 94.69 244 MET A C 1
ATOM 1781 O O . MET A 1 244 ? 3.270 -12.787 -5.042 1.00 94.69 244 MET A O 1
ATOM 1785 N N . ALA A 1 245 ? 5.312 -12.678 -5.972 1.00 94.75 245 ALA A N 1
ATOM 1786 C CA . ALA A 1 245 ? 5.136 -13.871 -6.805 1.00 94.75 245 ALA A CA 1
ATOM 1787 C C . ALA A 1 245 ? 4.907 -15.134 -5.959 1.00 94.75 245 ALA A C 1
ATOM 1789 O O . ALA A 1 245 ? 4.040 -15.946 -6.273 1.00 94.75 245 ALA A O 1
ATOM 1790 N N . ALA A 1 246 ? 5.653 -15.287 -4.860 1.00 93.56 246 ALA A N 1
ATOM 1791 C CA . ALA A 1 246 ? 5.582 -16.450 -3.978 1.00 93.56 246 ALA A CA 1
ATOM 1792 C C . ALA A 1 246 ? 4.222 -16.596 -3.280 1.00 93.56 246 ALA A C 1
ATOM 1794 O O . ALA A 1 246 ? 3.811 -17.712 -2.966 1.00 93.56 246 ALA A O 1
ATOM 1795 N N . VAL A 1 247 ? 3.518 -15.485 -3.055 1.00 93.69 247 VAL A N 1
ATOM 1796 C CA . VAL A 1 247 ? 2.152 -15.487 -2.513 1.00 93.69 247 VAL A CA 1
ATOM 1797 C C . VAL A 1 247 ? 1.078 -15.424 -3.602 1.00 93.69 247 VAL A C 1
ATOM 1799 O O . VAL A 1 247 ? -0.096 -15.284 -3.277 1.00 93.69 247 VAL A O 1
ATOM 1802 N N . ALA A 1 248 ? 1.468 -15.543 -4.875 1.00 94.12 248 ALA A N 1
ATOM 1803 C CA . ALA A 1 248 ? 0.598 -15.448 -6.044 1.00 94.12 248 ALA A CA 1
ATOM 1804 C C . ALA A 1 248 ? -0.180 -14.121 -6.143 1.00 94.12 248 ALA A C 1
ATOM 1806 O O . ALA A 1 248 ? -1.302 -14.099 -6.641 1.00 94.12 248 ALA A O 1
ATOM 1807 N N . GLN A 1 249 ? 0.409 -13.007 -5.693 1.00 94.62 249 GLN A N 1
ATOM 1808 C CA . GLN A 1 249 ? -0.160 -11.687 -5.955 1.00 94.62 249 GLN A CA 1
ATOM 1809 C C . GLN A 1 249 ? -0.024 -11.358 -7.447 1.00 94.62 249 GLN A C 1
ATOM 1811 O O . GLN A 1 249 ? 1.082 -11.322 -7.993 1.00 94.62 249 GLN A O 1
ATOM 1816 N N . A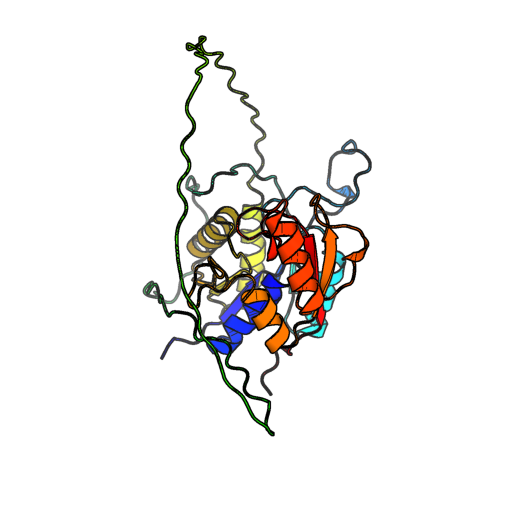SP A 1 250 ? -1.150 -11.091 -8.099 1.00 95.50 250 ASP A N 1
ATOM 1817 C CA . ASP A 1 250 ? -1.207 -10.676 -9.493 1.00 95.50 250 ASP A CA 1
ATOM 1818 C C . ASP A 1 250 ? -1.417 -9.166 -9.571 1.00 95.50 250 ASP A C 1
ATOM 1820 O O . ASP A 1 250 ? -2.519 -8.656 -9.360 1.00 95.50 250 ASP A O 1
ATOM 1824 N N . ALA A 1 251 ? -0.339 -8.440 -9.868 1.00 96.00 251 ALA A N 1
ATOM 1825 C CA . ALA A 1 251 ? -0.386 -7.002 -10.074 1.00 96.00 251 ALA A CA 1
ATOM 1826 C C . ALA A 1 251 ? 0.089 -6.648 -11.481 1.00 96.00 251 ALA A C 1
ATOM 1828 O O . ALA A 1 251 ? 1.209 -6.960 -11.887 1.00 96.00 251 ALA A O 1
ATOM 1829 N N . ARG A 1 252 ? -0.784 -5.983 -12.232 1.00 96.69 252 ARG A N 1
ATOM 1830 C CA . ARG A 1 252 ? -0.611 -5.671 -13.648 1.00 96.69 252 ARG A CA 1
ATOM 1831 C C . ARG A 1 252 ? -0.042 -4.274 -13.807 1.00 96.69 252 ARG A C 1
ATOM 1833 O O . ARG A 1 252 ? -0.543 -3.344 -13.183 1.00 96.69 252 ARG A O 1
ATOM 1840 N N . ILE A 1 253 ? 0.976 -4.123 -14.649 1.00 96.44 253 ILE A N 1
ATOM 1841 C CA . ILE A 1 253 ? 1.520 -2.805 -15.003 1.00 96.44 253 ILE A CA 1
ATOM 1842 C C . ILE A 1 253 ? 0.486 -2.060 -15.858 1.00 96.44 253 ILE A C 1
ATOM 1844 O O . ILE A 1 253 ? 0.057 -2.575 -16.890 1.00 96.44 253 ILE A O 1
ATOM 1848 N N . VAL A 1 254 ? 0.082 -0.860 -15.437 1.00 94.50 254 VAL A N 1
ATOM 1849 C CA . VAL A 1 254 ? -0.972 -0.060 -16.098 1.00 94.50 254 VAL A CA 1
ATOM 1850 C C . VAL A 1 254 ? -0.483 1.286 -16.632 1.00 94.50 254 VAL A C 1
ATOM 1852 O O . VAL A 1 254 ? -1.124 1.857 -17.508 1.00 94.50 254 VAL A O 1
ATOM 1855 N N . LYS A 1 255 ? 0.669 1.768 -16.161 1.00 92.62 255 LYS A N 1
ATOM 1856 C CA . LYS A 1 255 ? 1.364 2.955 -16.679 1.00 92.62 255 LYS A CA 1
ATOM 1857 C C . LYS A 1 255 ? 2.856 2.668 -16.694 1.00 92.62 255 LYS A C 1
ATOM 1859 O O . LYS A 1 255 ? 3.343 1.945 -15.830 1.00 92.62 255 LYS A O 1
ATOM 1864 N N . VAL A 1 256 ? 3.561 3.243 -17.658 1.00 92.25 256 VAL A N 1
ATOM 1865 C CA . VAL A 1 256 ? 5.026 3.284 -17.712 1.00 92.25 256 VAL A CA 1
ATOM 1866 C C . VAL A 1 256 ? 5.448 4.721 -18.001 1.00 92.25 256 VAL A C 1
ATOM 1868 O O . VAL A 1 256 ? 4.825 5.381 -18.829 1.00 92.25 256 VAL A O 1
ATOM 1871 N N . ALA A 1 257 ? 6.472 5.213 -17.310 1.00 86.06 257 ALA A N 1
ATOM 1872 C CA . ALA A 1 257 ? 6.943 6.596 -17.419 1.00 86.06 257 ALA A CA 1
ATOM 1873 C C . ALA A 1 257 ? 8.478 6.705 -17.321 1.00 86.06 257 ALA A C 1
ATOM 1875 O O . ALA A 1 257 ? 9.022 7.703 -16.860 1.00 86.06 257 ALA A O 1
ATOM 1876 N N . SER A 1 258 ? 9.200 5.675 -17.772 1.00 81.81 258 SER A N 1
ATOM 1877 C CA . SER A 1 258 ? 10.667 5.653 -17.800 1.00 81.81 258 SER A CA 1
ATOM 1878 C C . SER A 1 258 ? 11.185 5.317 -19.193 1.00 81.81 258 SER A C 1
ATOM 1880 O O . SER A 1 258 ? 10.635 4.451 -19.867 1.00 81.81 258 SER A O 1
ATOM 1882 N N . GLY A 1 259 ? 12.294 5.939 -19.611 1.00 77.81 259 GLY A N 1
ATOM 1883 C CA . GLY A 1 259 ? 12.901 5.715 -20.931 1.00 77.81 259 GLY A CA 1
ATOM 1884 C C . GLY A 1 259 ? 13.359 4.271 -21.193 1.00 77.81 259 GLY A C 1
ATOM 1885 O O . GLY A 1 259 ? 13.640 3.914 -22.335 1.00 77.81 259 GLY A O 1
ATOM 1886 N N . GLY A 1 260 ? 13.433 3.432 -20.154 1.00 83.62 260 GLY A N 1
ATOM 1887 C CA . GLY A 1 260 ? 13.724 2.002 -20.272 1.00 83.62 260 GLY A CA 1
ATOM 1888 C C . GLY A 1 260 ? 12.500 1.094 -20.435 1.00 83.62 260 GLY A C 1
ATOM 1889 O O . GLY A 1 260 ? 12.689 -0.108 -20.627 1.00 83.62 260 GLY A O 1
ATOM 1890 N N . LEU A 1 261 ? 11.281 1.629 -20.331 1.00 89.75 261 LEU A N 1
ATOM 1891 C CA . LEU A 1 261 ? 10.030 0.871 -20.337 1.00 89.75 261 LEU A CA 1
ATOM 1892 C C . LEU A 1 261 ? 9.136 1.331 -21.492 1.00 89.75 261 LEU A C 1
ATOM 1894 O O . LEU A 1 261 ? 8.944 2.523 -21.708 1.00 89.75 261 LEU A O 1
ATOM 1898 N N . ASP A 1 262 ? 8.577 0.374 -22.229 1.00 91.44 262 ASP A N 1
ATOM 1899 C CA . ASP A 1 262 ? 7.679 0.624 -23.356 1.00 91.44 262 ASP A CA 1
ATOM 1900 C C . ASP A 1 262 ? 6.286 0.010 -23.129 1.00 91.44 262 ASP A C 1
ATOM 1902 O O . ASP A 1 262 ? 6.014 -0.651 -22.121 1.00 91.44 262 ASP A O 1
ATOM 1906 N N . ALA A 1 263 ? 5.382 0.210 -24.091 1.00 93.25 263 ALA A N 1
ATOM 1907 C CA . ALA A 1 263 ? 4.022 -0.324 -24.035 1.00 93.25 263 ALA A CA 1
ATOM 1908 C C . ALA A 1 263 ? 3.965 -1.864 -23.945 1.00 93.25 263 ALA A C 1
ATOM 1910 O O . ALA A 1 263 ? 2.943 -2.417 -23.546 1.00 93.25 263 ALA A O 1
ATOM 1911 N N . GLY A 1 264 ? 5.052 -2.576 -24.266 1.00 94.31 264 GLY A N 1
ATOM 1912 C CA . GLY A 1 264 ? 5.144 -4.029 -24.152 1.00 94.31 264 GLY A CA 1
ATOM 1913 C C . GLY A 1 264 ? 5.135 -4.544 -22.710 1.00 94.31 264 GLY A C 1
ATOM 1914 O O . GLY A 1 264 ? 4.941 -5.747 -22.507 1.00 94.31 264 GLY A O 1
ATOM 1915 N N . PHE A 1 265 ? 5.324 -3.668 -21.718 1.00 96.00 265 PHE A N 1
ATOM 1916 C CA . PHE A 1 265 ? 5.173 -3.981 -20.294 1.00 96.00 265 PHE A CA 1
ATOM 1917 C C . PHE A 1 265 ? 3.724 -3.920 -19.814 1.00 96.00 265 PHE A C 1
ATOM 1919 O O . PHE A 1 265 ? 3.396 -4.566 -18.817 1.00 96.00 265 PHE A O 1
ATOM 1926 N N . LEU A 1 266 ? 2.859 -3.176 -20.509 1.00 96.19 266 LEU A N 1
ATOM 1927 C CA . LEU A 1 266 ? 1.476 -2.986 -20.091 1.00 96.19 266 LEU A CA 1
ATOM 1928 C C . LEU A 1 266 ? 0.751 -4.331 -19.993 1.00 96.19 266 LEU A C 1
ATOM 1930 O O . LEU A 1 266 ? 0.934 -5.234 -20.812 1.00 96.19 266 LEU A O 1
ATOM 1934 N N . TRP A 1 267 ? -0.062 -4.458 -18.949 1.00 96.38 267 TRP A N 1
ATOM 1935 C CA . TRP A 1 267 ? -0.831 -5.648 -18.593 1.00 96.38 267 TRP A CA 1
ATOM 1936 C C . TRP A 1 267 ? -0.015 -6.909 -18.258 1.00 96.38 267 TRP A C 1
ATOM 1938 O O . TRP A 1 267 ? -0.572 -7.981 -17.988 1.00 96.38 267 TRP A O 1
ATOM 1948 N N . ARG A 1 268 ? 1.316 -6.820 -18.202 1.00 97.62 268 ARG A N 1
ATOM 1949 C CA . ARG A 1 268 ? 2.128 -7.909 -17.655 1.00 97.62 268 ARG A CA 1
ATOM 1950 C C . ARG A 1 268 ? 2.039 -7.928 -16.136 1.00 97.62 268 ARG A C 1
ATOM 1952 O O . ARG A 1 268 ? 1.945 -6.872 -15.510 1.00 97.62 268 ARG A O 1
ATOM 1959 N N . ASN A 1 269 ? 2.093 -9.124 -15.553 1.00 97.56 269 ASN A N 1
ATOM 1960 C CA . ASN A 1 269 ? 2.246 -9.251 -14.109 1.00 97.56 269 ASN A CA 1
ATOM 1961 C C . ASN A 1 269 ? 3.665 -8.796 -13.729 1.00 97.56 269 ASN A C 1
ATOM 1963 O O . ASN A 1 269 ? 4.653 -9.367 -14.187 1.00 97.56 269 ASN A O 1
ATOM 1967 N N . VAL A 1 270 ? 3.755 -7.764 -12.893 1.00 96.88 270 VAL A N 1
ATOM 1968 C CA . VAL A 1 270 ? 5.008 -7.153 -12.429 1.00 96.88 270 VAL A CA 1
ATOM 1969 C C . VAL A 1 270 ? 5.925 -8.147 -11.707 1.00 96.88 270 VAL A C 1
ATOM 1971 O O . VAL A 1 270 ? 7.145 -8.005 -11.745 1.00 96.88 270 VAL A O 1
ATOM 1974 N N . ALA A 1 271 ? 5.340 -9.166 -11.076 1.00 96.38 271 ALA A N 1
ATOM 1975 C CA . ALA A 1 271 ? 6.040 -10.173 -10.292 1.00 96.38 271 ALA A CA 1
ATOM 1976 C C . ALA A 1 271 ? 6.499 -11.389 -11.125 1.00 96.38 271 ALA A C 1
ATOM 1978 O O . ALA A 1 271 ? 7.196 -12.258 -10.607 1.00 96.38 271 ALA A O 1
ATOM 1979 N N . GLU A 1 272 ? 6.14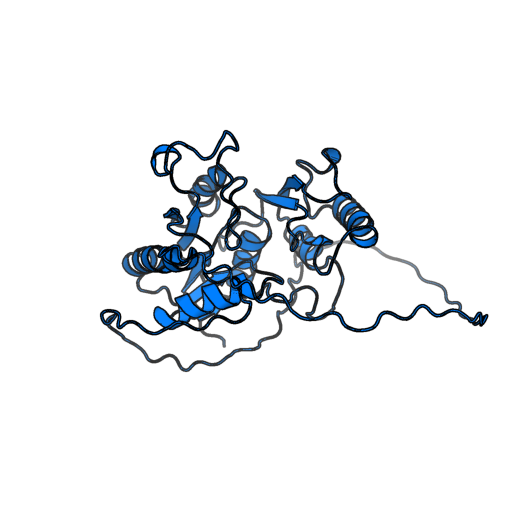7 -11.467 -12.415 1.00 96.12 272 GLU A N 1
ATOM 1980 C CA . GLU A 1 272 ? 6.606 -12.542 -13.304 1.00 96.12 272 GLU A CA 1
ATOM 1981 C C . GLU A 1 272 ? 8.134 -12.485 -13.484 1.00 96.12 272 GLU A C 1
ATOM 1983 O O . GLU A 1 272 ? 8.682 -11.434 -13.817 1.00 96.12 272 GLU A O 1
ATOM 1988 N N . ASP A 1 273 ? 8.832 -13.621 -13.359 1.00 95.06 273 ASP A N 1
ATOM 1989 C CA . ASP A 1 273 ? 10.304 -13.693 -13.443 1.00 95.06 273 ASP A CA 1
ATOM 1990 C C . ASP A 1 273 ? 10.878 -13.005 -14.689 1.00 95.06 273 ASP A C 1
ATOM 1992 O O . ASP A 1 273 ? 11.878 -12.280 -14.627 1.00 95.06 273 ASP A O 1
ATOM 1996 N N . ARG A 1 274 ? 10.223 -13.200 -15.840 1.00 95.50 274 ARG A N 1
ATOM 1997 C CA . ARG A 1 274 ? 10.624 -12.566 -17.098 1.00 95.50 274 ARG A CA 1
ATOM 1998 C C . ARG A 1 274 ? 10.483 -11.047 -17.028 1.00 95.50 274 ARG A C 1
ATOM 2000 O O . ARG A 1 274 ? 11.345 -10.340 -17.543 1.00 95.50 274 ARG A O 1
ATOM 2007 N N . VAL A 1 275 ? 9.418 -10.550 -16.407 1.00 96.12 275 VAL A N 1
ATOM 2008 C CA . VAL A 1 275 ? 9.143 -9.117 -16.250 1.00 96.12 275 VAL A CA 1
ATOM 2009 C C . VAL A 1 275 ? 10.131 -8.494 -15.283 1.00 96.12 275 VAL A C 1
ATOM 2011 O O . VAL A 1 275 ? 10.773 -7.514 -15.647 1.00 96.12 275 VAL A O 1
ATOM 2014 N N . VAL A 1 276 ? 10.366 -9.118 -14.129 1.00 95.12 276 VAL A N 1
ATOM 2015 C CA . VAL A 1 276 ? 11.381 -8.683 -13.158 1.00 95.12 276 VAL A CA 1
ATOM 2016 C C . VAL A 1 276 ? 12.764 -8.591 -13.809 1.00 95.12 276 VAL A C 1
ATOM 2018 O O . VAL A 1 276 ? 13.494 -7.623 -13.594 1.00 95.12 276 VAL A O 1
ATOM 2021 N N . LEU A 1 277 ? 13.135 -9.558 -14.656 1.00 93.25 277 LEU A N 1
ATOM 2022 C CA . LEU A 1 277 ? 14.400 -9.510 -15.393 1.00 93.25 277 LEU A CA 1
ATOM 2023 C C . LEU A 1 277 ? 14.463 -8.331 -16.378 1.00 93.25 277 LEU A C 1
ATOM 2025 O O . LEU A 1 277 ? 15.515 -7.703 -16.510 1.00 93.25 277 LEU A O 1
ATOM 2029 N N . MET A 1 278 ? 13.364 -8.028 -17.072 1.00 92.81 278 MET A N 1
ATOM 2030 C CA . MET A 1 278 ? 13.284 -6.877 -17.978 1.00 92.81 278 MET A CA 1
ATOM 2031 C C . MET A 1 278 ? 13.352 -5.549 -17.212 1.00 92.81 278 MET A C 1
ATOM 2033 O O . MET A 1 278 ? 14.139 -4.685 -17.592 1.00 92.81 278 MET A O 1
ATOM 2037 N N . LEU A 1 279 ? 12.621 -5.422 -16.100 1.00 93.25 279 LEU A N 1
ATOM 2038 C CA . LEU A 1 279 ? 12.649 -4.250 -15.217 1.00 93.25 279 LEU A CA 1
ATOM 2039 C C . LEU A 1 279 ? 14.058 -3.990 -14.681 1.00 93.25 279 LEU A C 1
ATOM 2041 O O . LEU A 1 279 ? 14.540 -2.865 -14.729 1.00 93.25 279 LEU A O 1
ATOM 2045 N N . ARG A 1 280 ? 14.775 -5.037 -14.261 1.00 91.31 280 ARG A N 1
ATOM 2046 C CA . ARG A 1 280 ? 16.180 -4.929 -13.836 1.00 91.31 280 ARG A CA 1
ATOM 2047 C C . ARG A 1 280 ? 17.099 -4.400 -14.926 1.00 91.31 280 ARG A C 1
ATOM 2049 O O . ARG A 1 280 ? 17.964 -3.578 -14.647 1.00 91.31 280 ARG A O 1
ATOM 2056 N N . ARG A 1 281 ? 16.929 -4.859 -16.169 1.00 90.31 281 ARG A N 1
ATOM 2057 C CA . ARG A 1 281 ? 17.722 -4.362 -17.306 1.00 90.31 281 ARG A CA 1
ATOM 2058 C C . ARG A 1 281 ? 17.413 -2.897 -17.607 1.00 90.31 281 ARG A C 1
ATOM 2060 O O . ARG A 1 281 ? 18.338 -2.140 -17.885 1.00 90.31 281 ARG A O 1
ATOM 2067 N N . ALA A 1 282 ? 16.141 -2.509 -17.537 1.00 88.50 282 ALA A N 1
ATOM 2068 C CA . ALA A 1 282 ? 15.719 -1.123 -17.705 1.00 88.50 282 ALA A CA 1
ATOM 2069 C C . ALA A 1 282 ? 16.295 -0.229 -16.593 1.00 88.50 282 ALA A C 1
ATOM 2071 O O . ALA A 1 282 ? 16.932 0.782 -16.887 1.00 88.50 282 ALA A O 1
ATOM 2072 N N . ALA A 1 283 ? 16.169 -0.656 -15.334 1.00 87.56 283 ALA A N 1
ATOM 2073 C CA . ALA A 1 283 ? 16.689 0.052 -14.170 1.00 87.56 283 ALA A CA 1
ATOM 2074 C C . ALA A 1 283 ? 18.220 0.177 -14.191 1.00 87.56 283 ALA A C 1
ATOM 2076 O O . ALA A 1 283 ? 18.747 1.243 -13.912 1.00 87.56 283 ALA A O 1
ATOM 2077 N N . ALA A 1 284 ? 18.951 -0.858 -14.613 1.00 86.00 284 ALA A N 1
ATOM 2078 C CA . ALA A 1 284 ? 20.408 -0.780 -14.743 1.00 86.00 284 ALA A CA 1
ATOM 2079 C C . ALA A 1 284 ? 20.871 0.258 -15.782 1.00 86.00 284 ALA A C 1
ATOM 2081 O O . ALA A 1 284 ? 22.001 0.736 -15.715 1.00 86.00 284 ALA A O 1
ATOM 2082 N N . ARG A 1 285 ? 20.021 0.578 -16.766 1.00 79.19 285 ARG A N 1
ATOM 2083 C CA . ARG A 1 285 ? 20.349 1.510 -17.848 1.00 79.19 285 ARG A CA 1
ATOM 2084 C C . ARG A 1 285 ? 19.898 2.942 -17.558 1.00 79.19 285 ARG A C 1
ATOM 2086 O O . ARG A 1 285 ? 20.563 3.869 -18.008 1.00 79.19 285 ARG A O 1
ATOM 2093 N N . PHE A 1 286 ? 18.780 3.109 -16.852 1.00 72.81 286 PHE A N 1
ATOM 2094 C CA . PHE A 1 286 ? 18.099 4.401 -16.709 1.00 72.81 286 PHE A CA 1
ATOM 2095 C C . PHE A 1 286 ? 17.463 4.650 -15.328 1.00 72.81 286 PHE A C 1
ATOM 2097 O O . PHE A 1 286 ? 16.823 5.680 -15.151 1.00 72.81 286 PHE A O 1
ATOM 2104 N N . GLY A 1 287 ? 17.577 3.722 -14.376 1.00 72.81 287 GLY A N 1
ATOM 2105 C CA . GLY A 1 287 ? 16.856 3.761 -13.100 1.00 72.81 287 GLY A CA 1
ATOM 2106 C C . GLY A 1 287 ? 17.715 4.169 -11.904 1.00 72.81 287 GLY A C 1
ATOM 2107 O O . GLY A 1 287 ? 18.923 3.934 -11.870 1.00 72.81 287 GLY A O 1
ATOM 2108 N N . GLY A 1 288 ? 17.058 4.764 -10.908 1.00 74.81 288 GLY A N 1
ATOM 2109 C CA . GLY A 1 288 ? 17.626 5.041 -9.589 1.00 74.81 288 GLY A CA 1
ATOM 2110 C C . GLY A 1 288 ? 17.395 3.908 -8.583 1.00 74.81 288 GLY A C 1
ATOM 2111 O O . GLY A 1 288 ? 16.981 2.796 -8.923 1.00 74.81 288 GLY A O 1
ATOM 2112 N N . GLU A 1 289 ? 17.657 4.200 -7.310 1.00 78.00 289 GLU A N 1
ATOM 2113 C CA . GLU A 1 289 ? 17.330 3.300 -6.203 1.00 78.00 289 GLU A CA 1
ATOM 2114 C C . GLU A 1 289 ? 15.819 3.011 -6.175 1.00 78.00 289 GLU A C 1
ATOM 2116 O O . GLU A 1 289 ? 15.004 3.924 -6.242 1.00 78.00 289 GLU A O 1
ATOM 2121 N N . GLY A 1 290 ? 15.436 1.732 -6.114 1.00 80.31 290 GLY A N 1
ATOM 2122 C CA . GLY A 1 290 ? 14.024 1.331 -6.106 1.00 80.31 290 GLY A CA 1
ATOM 2123 C C . GLY A 1 290 ? 13.318 1.345 -7.464 1.00 80.31 290 GLY A C 1
ATOM 2124 O O . GLY A 1 290 ? 12.164 0.931 -7.521 1.00 80.31 290 GLY A O 1
ATOM 2125 N N . ALA A 1 291 ? 13.994 1.699 -8.563 1.00 86.06 291 ALA A N 1
ATOM 2126 C CA . ALA A 1 291 ? 13.381 1.752 -9.896 1.00 86.06 291 ALA A CA 1
ATOM 2127 C C . ALA A 1 291 ? 12.784 0.411 -10.357 1.00 86.06 291 ALA A C 1
ATOM 2129 O O . ALA A 1 291 ? 11.757 0.360 -11.030 1.00 86.06 291 ALA A O 1
ATOM 2130 N N . VAL A 1 292 ? 13.389 -0.712 -9.950 1.00 91.12 292 VAL A N 1
ATOM 2131 C CA . VAL A 1 292 ? 12.843 -2.058 -10.219 1.00 91.12 292 VAL A CA 1
ATOM 2132 C C . VAL A 1 292 ? 11.480 -2.264 -9.548 1.00 91.12 292 VAL A C 1
ATOM 2134 O O . VAL A 1 292 ? 10.683 -3.073 -10.013 1.00 91.12 292 VAL A O 1
ATOM 2137 N N . LEU A 1 293 ? 11.208 -1.538 -8.464 1.00 91.38 293 LEU A N 1
ATOM 2138 C CA . LEU A 1 293 ? 9.954 -1.571 -7.719 1.00 91.38 293 LEU A CA 1
ATOM 2139 C C . LEU A 1 293 ? 8.984 -0.454 -8.132 1.00 91.38 293 LEU A C 1
ATOM 2141 O O . LEU A 1 293 ? 7.868 -0.455 -7.623 1.00 91.38 293 LEU A O 1
ATOM 2145 N N . GLY A 1 294 ? 9.369 0.442 -9.045 1.00 89.19 294 GLY A N 1
ATOM 2146 C CA . GLY A 1 294 ? 8.532 1.556 -9.504 1.00 89.19 294 GLY A CA 1
ATOM 2147 C C . GLY A 1 294 ? 8.513 2.770 -8.567 1.00 89.19 294 GLY A C 1
ATOM 2148 O O . GLY A 1 294 ? 7.647 3.624 -8.712 1.00 89.19 294 GLY A O 1
ATOM 2149 N N . GLU A 1 295 ? 9.436 2.861 -7.601 1.00 85.44 295 GLU A N 1
ATOM 2150 C CA . GLU A 1 295 ? 9.454 3.943 -6.598 1.00 85.44 295 GLU A CA 1
ATOM 2151 C C . GLU A 1 295 ? 9.718 5.340 -7.180 1.00 85.44 295 GLU A C 1
ATOM 2153 O O . GLU A 1 295 ? 9.309 6.335 -6.589 1.00 85.44 295 GLU A O 1
ATOM 2158 N N . GLY A 1 296 ? 10.393 5.437 -8.326 1.00 76.12 296 GLY A N 1
ATOM 2159 C CA . GLY A 1 296 ? 10.623 6.695 -9.037 1.00 76.12 296 GLY A CA 1
ATOM 2160 C C . GLY A 1 296 ? 9.483 7.070 -9.986 1.00 76.12 296 GLY A C 1
ATOM 2161 O O . GLY A 1 296 ? 9.662 7.956 -10.820 1.00 76.12 296 GLY A O 1
ATOM 2162 N N . GLY A 1 297 ? 8.338 6.382 -9.904 1.00 84.81 297 GLY A N 1
ATOM 2163 C CA . GLY A 1 297 ? 7.225 6.538 -10.839 1.00 84.81 297 GLY A CA 1
ATOM 2164 C C . GLY A 1 297 ? 7.485 5.874 -12.191 1.00 84.81 297 GLY A C 1
ATOM 2165 O O . GLY A 1 297 ? 6.812 6.185 -13.170 1.00 84.81 297 GLY A O 1
ATOM 2166 N N . GLU A 1 298 ? 8.458 4.957 -12.285 1.00 89.50 298 GLU A N 1
ATOM 2167 C CA . GLU A 1 298 ? 8.807 4.300 -13.548 1.00 89.50 298 GLU A CA 1
ATOM 2168 C C . GLU A 1 298 ? 7.625 3.526 -14.133 1.00 89.50 298 GLU A C 1
ATOM 2170 O O . GLU A 1 298 ? 7.484 3.444 -15.356 1.00 89.50 298 GLU A O 1
ATOM 2175 N N . PHE A 1 299 ? 6.784 2.960 -13.269 1.00 92.62 299 PHE A N 1
ATOM 2176 C CA . PHE A 1 299 ? 5.548 2.299 -13.645 1.00 92.62 299 PHE A CA 1
ATOM 2177 C C . PHE A 1 299 ? 4.533 2.314 -12.500 1.00 92.62 299 PHE A C 1
ATOM 2179 O O . PHE A 1 299 ? 4.902 2.286 -11.331 1.00 92.62 299 PHE A O 1
ATOM 2186 N N . GLU A 1 300 ? 3.252 2.255 -12.855 1.00 93.56 300 GLU A N 1
ATOM 2187 C CA . GLU A 1 300 ? 2.149 2.067 -11.907 1.00 93.56 300 GLU A CA 1
ATOM 2188 C C . GLU A 1 300 ? 1.540 0.680 -12.076 1.00 93.56 300 GLU A C 1
ATOM 2190 O O . GLU A 1 300 ? 1.563 0.101 -13.170 1.00 93.56 300 GLU A O 1
ATOM 2195 N N . THR A 1 301 ? 0.951 0.150 -11.003 1.00 95.12 301 THR A N 1
ATOM 2196 C CA . THR A 1 301 ? 0.318 -1.176 -11.022 1.00 95.12 301 THR A CA 1
ATOM 2197 C C . THR A 1 301 ? -1.115 -1.152 -10.514 1.00 95.12 301 THR A C 1
ATOM 2199 O O . THR A 1 301 ? -1.503 -0.284 -9.739 1.00 95.12 301 THR A O 1
ATOM 2202 N N . VAL A 1 302 ? -1.895 -2.151 -10.916 1.00 94.88 302 VAL A N 1
ATOM 2203 C CA . VAL A 1 302 ? -3.187 -2.492 -10.313 1.00 94.88 302 VAL A CA 1
ATOM 2204 C C . VAL A 1 302 ? -3.158 -3.961 -9.909 1.00 94.88 302 VAL A C 1
ATOM 2206 O O . VAL A 1 302 ? -2.834 -4.816 -10.732 1.00 94.88 302 VAL A O 1
ATOM 2209 N N . ALA A 1 303 ? -3.485 -4.259 -8.652 1.00 94.00 303 ALA A N 1
ATOM 2210 C CA . ALA A 1 303 ? -3.656 -5.627 -8.175 1.00 94.00 303 ALA A CA 1
ATOM 2211 C C . ALA A 1 303 ? -4.994 -6.196 -8.676 1.00 94.00 303 ALA A C 1
ATOM 2213 O O . ALA A 1 303 ? -6.055 -5.660 -8.387 1.00 94.00 303 ALA A O 1
ATOM 2214 N N . VAL A 1 304 ? -4.966 -7.275 -9.451 1.00 93.94 304 VAL A N 1
ATOM 2215 C CA . VAL A 1 304 ? -6.180 -7.877 -10.037 1.00 93.94 304 VAL A CA 1
ATOM 2216 C C . VAL A 1 304 ? -6.555 -9.202 -9.386 1.00 93.94 304 VAL A C 1
ATOM 2218 O O . VAL A 1 304 ? -7.714 -9.598 -9.453 1.00 93.94 304 VAL A O 1
ATOM 2221 N N . ASP A 1 305 ? -5.593 -9.866 -8.748 1.00 92.19 305 ASP A N 1
ATOM 2222 C CA . ASP A 1 305 ? -5.797 -11.106 -8.005 1.00 92.19 305 ASP A CA 1
ATOM 2223 C C . ASP A 1 305 ? -4.706 -11.265 -6.934 1.00 92.19 305 ASP A C 1
ATOM 2225 O O . ASP A 1 305 ? -3.687 -10.565 -6.938 1.00 92.19 305 ASP A O 1
ATOM 2229 N N . GLY A 1 306 ? -4.905 -12.178 -5.993 1.00 87.75 306 GLY A N 1
ATOM 2230 C CA . GLY A 1 306 ? -3.930 -12.454 -4.953 1.00 87.75 306 GLY A CA 1
ATOM 2231 C C . GLY A 1 306 ? -4.440 -13.385 -3.863 1.00 87.75 306 GLY A C 1
ATOM 2232 O O . GLY A 1 306 ? -5.566 -13.886 -3.915 1.00 87.75 306 GLY A O 1
ATOM 2233 N N . PRO A 1 307 ? -3.617 -13.629 -2.834 1.00 83.25 307 PRO A N 1
ATOM 2234 C CA . PRO A 1 307 ? -4.036 -14.445 -1.711 1.00 83.25 307 PRO A CA 1
ATOM 2235 C C . PRO A 1 307 ? -5.194 -13.747 -0.992 1.00 83.25 307 PRO A C 1
ATOM 2237 O O . PRO A 1 307 ? -5.131 -12.558 -0.673 1.00 83.25 307 PRO A O 1
ATOM 2240 N N . GLY A 1 308 ? -6.265 -14.498 -0.736 1.00 71.06 308 GLY A N 1
ATOM 2241 C CA . GLY A 1 308 ? -7.424 -13.973 -0.026 1.00 71.06 308 GLY A CA 1
ATOM 2242 C C . GLY A 1 308 ? -7.044 -13.444 1.360 1.00 71.06 308 GLY A C 1
ATOM 2243 O O . GLY A 1 308 ? -6.224 -14.020 2.070 1.00 71.06 308 GLY A O 1
ATOM 2244 N N . CYS A 1 309 ? -7.690 -12.362 1.780 1.00 61.41 309 CYS A N 1
ATOM 2245 C CA . CYS A 1 309 ? -7.567 -11.793 3.127 1.00 61.41 309 CYS A CA 1
ATOM 2246 C C . CYS A 1 309 ? -8.405 -12.533 4.185 1.00 61.41 309 CYS A C 1
ATOM 2248 O O . CYS A 1 309 ? -8.348 -12.197 5.370 1.00 61.41 309 CYS A O 1
ATOM 2250 N N . ASN A 1 310 ? -9.160 -13.559 3.781 1.00 50.41 310 ASN A N 1
ATOM 2251 C CA . ASN A 1 310 ? -9.916 -14.399 4.696 1.00 50.41 310 ASN A CA 1
ATOM 2252 C C . ASN A 1 310 ? -9.016 -15.471 5.313 1.00 50.41 310 ASN A C 1
ATOM 2254 O O . ASN A 1 310 ? -8.416 -16.284 4.612 1.00 50.41 310 ASN A O 1
ATOM 2258 N N . LYS A 1 311 ? -8.991 -15.507 6.646 1.00 42.31 311 LYS A N 1
ATOM 2259 C CA . LYS A 1 311 ? -8.516 -16.671 7.397 1.00 42.31 311 LYS A CA 1
ATOM 2260 C C . LYS A 1 311 ? -9.457 -17.836 7.065 1.00 42.31 311 LYS A C 1
ATOM 2262 O O . LYS A 1 311 ? -10.666 -17.700 7.257 1.00 42.31 311 LYS A O 1
ATOM 2267 N N . ALA A 1 312 ? -8.905 -18.904 6.489 1.00 27.98 312 ALA A N 1
ATOM 2268 C CA . ALA A 1 312 ? -9.582 -20.195 6.386 1.00 27.98 312 ALA A CA 1
ATOM 2269 C C . ALA A 1 312 ? -9.925 -20.736 7.781 1.00 27.98 312 ALA A C 1
ATOM 2271 O O . ALA A 1 312 ? -9.147 -20.451 8.725 1.00 27.98 312 ALA A O 1
#

Nearest PDB structures (foldseek):
  3rjz-assembly1_A-2  TM=8.779E-01  e=8.444E-10  Pyrococcus furiosus DSM 3638
  3rk0-assembly1_A-2  TM=8.538E-01  e=2.592E-09  Pyrococcus furiosus DSM 3638
  3wxb-assembly1_B  TM=4.450E-01  e=2.500E+00  Gallus gallus
  1kp2-assembly1_A  TM=3.906E-01  e=7.675E+00  Escherichia coli

Radius of gyration: 22.94 Å; Cα contacts (8 Å, |Δi|>4): 447; chains: 1; bounding box: 64×70×52 Å

Sequence (312 aa):
MSSKLQVIALISGGKDSLFSILHCLKNGHDVVALANLHPPPPDSGPPDAGDEGDDINSFMYQTVGHSIVPLYEQALKLPLYRQPILGAAVNTDKDYHHDARPQPPVSASASVSAAASSSAPRQVDAAAAKLTSASSAADDDSIARSAATNTSRGHDHGPGPGDDSGDAGGGGGDDETESLVPLLRRVLAAHPSANAVCTGAILSTYQRTRVESVCARLGLVPLGYLWQYPALPPYRDAQLLRDMAAVAQDARIVKVASGGLDAGFLWRNVAEDRVVLMLRRAAARFGGEGAVLGEGGEFETVAVDGPGCNKA